Protein AF-A0A7X4YG31-F1 (afdb_monomer_lite)

Sequence (210 aa):
MTDEKKTNEATAEETQRTPTTVPNRVADDQRETVRRVLKALFNENDGGQNVKALRDALFIKSTGQAKVEANAILASLNAVDGTPTDARFNDKQRAGLKALLSELKYAPISPIGPYAQPDFRNRISQDALHFWRELLSKEPGEVEDFHLRISDYAADPGNPTRLQRVLETMRAYAPEGTWGQRHANALAAVNTRSSEFRGLAWYHFVSDIW

Foldseek 3Di:
DDDDDDDDDPDPPPPPPDPPDDPCPVVVVLLVLLLQLLLLCLPCVVVNVLLLQLQVLCPPPDNVRSVVSNQQSSQCSSDDVSHRHGSPDDPLLSVLSNCCQAPPLNQLLRQFHHPPDPVRHGPGDNLSSQLSSQLSVDDLVVLQVLLVLLQVCLVPVPDPVSQVVNQVVSCVRRVPDPDDSSNSSSVNCLSPPRPSSCSHSSNVSNVVVD

Radius of gyration: 23.99 Å; chains: 1; bounding box: 41×108×45 Å

Organism: NCBI:txid83462

Secondary structure (DSSP, 8-state):
----------------------SHHHHHHHHHHHHHHHHHHT-GGGTTHHHHHHHHHHT-SSHHHHHHHHHHHHHHHT-BTTB-------HHHHHHHHHHTT-GGGGGG-SB--TT-GGGTT-B-HHHHHHHHHHTTS-HHHHHHHHHHHHHHHH-TT-HHHHHHHHHHHHHH-TTS---HHHHHHHHHHHHH-TTGGGSHHHHHHHTT-

pLDDT: mean 81.67, std 19.38, range [28.22, 97.81]

Structure (mmCIF, N/CA/C/O backbone):
data_AF-A0A7X4YG31-F1
#
_entry.id   AF-A0A7X4YG31-F1
#
loop_
_atom_site.group_PDB
_atom_site.id
_atom_site.type_symbol
_atom_site.label_atom_id
_atom_site.label_alt_id
_atom_site.label_comp_id
_atom_site.label_asym_id
_atom_site.label_entity_id
_atom_site.label_seq_id
_atom_site.pdbx_PDB_ins_code
_atom_site.Cartn_x
_atom_site.Cartn_y
_atom_site.Cartn_z
_atom_site.occupancy
_atom_site.B_iso_or_equiv
_atom_site.auth_seq_id
_atom_site.auth_comp_id
_atom_site.auth_asym_id
_atom_site.auth_atom_id
_atom_site.pdbx_PDB_model_num
ATOM 1 N N . MET A 1 1 ? 16.564 -90.183 -3.446 1.00 38.69 1 MET A N 1
ATOM 2 C CA . MET A 1 1 ? 17.880 -89.712 -3.920 1.00 38.69 1 MET A CA 1
ATOM 3 C C . MET A 1 1 ? 17.618 -88.608 -4.926 1.00 38.69 1 MET A C 1
ATOM 5 O O . MET A 1 1 ? 16.732 -88.818 -5.747 1.00 38.69 1 MET A O 1
ATOM 9 N N . THR A 1 2 ? 18.358 -87.498 -4.784 1.00 37.84 2 THR A N 1
ATOM 10 C CA . THR A 1 2 ? 18.468 -86.298 -5.651 1.00 37.84 2 THR A CA 1
ATOM 11 C C . THR A 1 2 ? 17.204 -85.425 -5.759 1.00 37.84 2 THR A C 1
ATOM 13 O O . THR A 1 2 ? 16.158 -85.917 -6.165 1.00 37.84 2 THR A O 1
ATOM 16 N N . ASP A 1 3 ? 17.185 -84.224 -5.154 1.00 33.19 3 ASP A N 1
ATOM 17 C CA . ASP A 1 3 ? 17.732 -82.932 -5.668 1.00 33.19 3 ASP A CA 1
ATOM 18 C C . ASP A 1 3 ? 16.834 -82.384 -6.802 1.00 33.19 3 ASP A C 1
ATOM 20 O O . ASP A 1 3 ? 16.402 -83.151 -7.647 1.00 33.19 3 ASP A O 1
ATOM 24 N N . GLU A 1 4 ? 16.428 -81.117 -6.933 1.00 37.78 4 GLU A N 1
ATOM 25 C CA . GLU A 1 4 ? 16.929 -79.831 -6.447 1.00 37.78 4 GLU A CA 1
ATOM 26 C C . GLU A 1 4 ? 15.865 -78.737 -6.751 1.00 37.78 4 GLU A C 1
ATOM 28 O O . GLU A 1 4 ? 15.231 -78.739 -7.802 1.00 37.78 4 GLU A O 1
ATOM 33 N N . LYS A 1 5 ? 15.693 -77.791 -5.818 1.00 39.47 5 LYS A N 1
ATOM 34 C CA . LYS A 1 5 ? 15.675 -76.319 -6.003 1.00 39.47 5 LYS A CA 1
ATOM 35 C C . LYS A 1 5 ? 15.060 -75.694 -7.281 1.00 39.47 5 LYS A C 1
ATOM 37 O O . LYS A 1 5 ? 15.634 -75.768 -8.362 1.00 39.47 5 LYS A O 1
ATOM 42 N N . LYS A 1 6 ? 14.063 -74.815 -7.078 1.00 37.69 6 LYS A N 1
ATOM 43 C CA . LYS A 1 6 ? 14.133 -73.380 -7.461 1.00 37.69 6 LYS A CA 1
ATOM 44 C C . LYS A 1 6 ? 12.958 -72.586 -6.874 1.00 37.69 6 LYS A C 1
ATOM 46 O O . LYS A 1 6 ? 11.846 -72.603 -7.388 1.00 37.69 6 LYS A O 1
ATOM 51 N N . THR A 1 7 ? 13.234 -71.883 -5.781 1.00 38.47 7 THR A N 1
ATOM 52 C CA . THR A 1 7 ? 12.391 -70.817 -5.234 1.00 38.47 7 THR A CA 1
ATOM 53 C C . THR A 1 7 ? 12.660 -69.564 -6.065 1.00 38.47 7 THR A C 1
ATOM 55 O O . THR A 1 7 ? 13.799 -69.107 -6.117 1.00 38.47 7 THR A O 1
ATOM 58 N N . ASN A 1 8 ? 11.646 -69.039 -6.754 1.00 36.50 8 ASN A N 1
ATOM 59 C CA . ASN A 1 8 ? 11.746 -67.749 -7.434 1.00 36.50 8 ASN A CA 1
ATOM 60 C C . ASN A 1 8 ? 11.673 -66.632 -6.386 1.00 36.50 8 ASN A C 1
ATOM 62 O O . ASN A 1 8 ? 10.602 -66.336 -5.859 1.00 36.50 8 ASN A O 1
ATOM 66 N N . GLU A 1 9 ? 12.819 -66.026 -6.089 1.00 35.81 9 GLU A N 1
ATOM 67 C CA . GLU A 1 9 ? 12.904 -64.711 -5.460 1.00 35.81 9 GLU A CA 1
ATOM 68 C C . GLU A 1 9 ? 12.356 -63.674 -6.448 1.00 35.81 9 GLU A C 1
ATOM 70 O O . GLU A 1 9 ? 13.008 -63.314 -7.425 1.00 35.81 9 GLU A O 1
ATOM 75 N N . ALA A 1 10 ? 11.127 -63.213 -6.216 1.00 39.72 10 ALA A N 1
ATOM 76 C CA . ALA A 1 10 ? 10.631 -61.991 -6.827 1.00 39.72 10 ALA A CA 1
ATOM 77 C C . ALA A 1 10 ? 11.285 -60.818 -6.091 1.00 39.72 10 ALA A C 1
ATOM 79 O O . ALA A 1 10 ? 10.898 -60.458 -4.979 1.00 39.72 10 ALA A O 1
ATOM 80 N N . THR A 1 11 ? 12.336 -60.283 -6.702 1.00 37.00 11 THR A N 1
ATOM 81 C CA . THR A 1 11 ? 13.033 -59.069 -6.295 1.00 37.00 11 THR A CA 1
ATOM 82 C C . THR A 1 11 ? 12.020 -57.930 -6.206 1.00 37.00 11 THR A C 1
ATOM 84 O O . THR A 1 11 ? 11.402 -57.558 -7.202 1.00 37.00 11 THR A O 1
ATOM 87 N N . ALA A 1 12 ? 11.813 -57.402 -5.001 1.00 37.12 12 ALA A N 1
ATOM 88 C CA . ALA A 1 12 ? 11.079 -56.165 -4.807 1.00 37.12 12 ALA A CA 1
ATOM 89 C C . ALA A 1 12 ? 11.888 -55.035 -5.460 1.00 37.12 12 ALA A C 1
ATOM 91 O O . ALA A 1 12 ? 12.953 -54.666 -4.968 1.00 37.12 12 ALA A O 1
ATOM 92 N N . GLU A 1 13 ? 11.402 -54.519 -6.589 1.00 35.56 13 GLU A N 1
ATOM 93 C CA . GLU A 1 13 ? 11.859 -53.248 -7.141 1.00 35.56 13 GLU A CA 1
ATOM 94 C C . GLU A 1 13 ? 11.513 -52.145 -6.140 1.00 35.56 13 GLU A C 1
ATOM 96 O O . GLU A 1 13 ? 10.401 -51.615 -6.093 1.00 35.56 13 GLU A O 1
ATOM 101 N N . GLU A 1 14 ? 12.490 -51.812 -5.303 1.00 34.25 14 GLU A N 1
ATOM 102 C CA . GLU A 1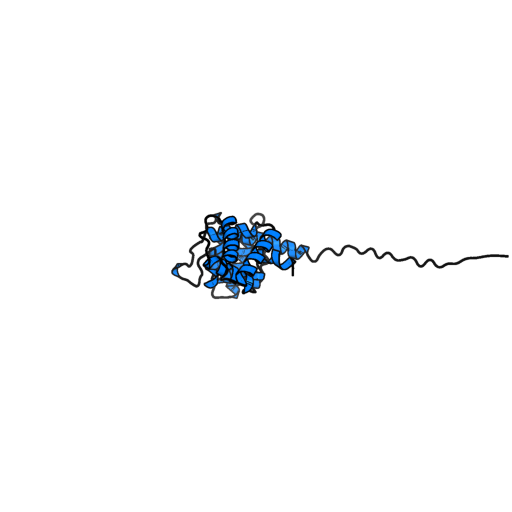 14 ? 12.516 -50.592 -4.519 1.00 34.25 14 GLU A CA 1
ATOM 103 C C . GLU A 1 14 ? 12.578 -49.423 -5.510 1.00 34.25 14 GLU A C 1
ATOM 105 O O . GLU A 1 14 ? 13.638 -48.991 -5.962 1.00 34.25 14 GLU A O 1
ATOM 110 N N . THR A 1 15 ? 11.403 -48.951 -5.927 1.00 33.28 15 THR A N 1
ATOM 111 C CA . THR A 1 15 ? 11.275 -47.736 -6.723 1.00 33.28 15 THR A CA 1
ATOM 112 C C . THR A 1 15 ? 11.735 -46.582 -5.838 1.00 33.28 15 THR A C 1
ATOM 114 O O . THR A 1 15 ? 10.957 -46.035 -5.054 1.00 33.28 15 THR A O 1
ATOM 117 N N . GLN A 1 16 ? 13.020 -46.233 -5.931 1.00 34.84 16 GLN A N 1
ATOM 118 C CA . GLN A 1 16 ? 13.553 -44.979 -5.417 1.00 34.84 16 GLN A CA 1
ATOM 119 C C . GLN A 1 16 ? 12.690 -43.849 -5.977 1.00 34.84 16 GLN A C 1
ATOM 121 O O . GLN A 1 16 ? 12.790 -43.475 -7.145 1.00 34.84 16 GLN A O 1
ATOM 126 N N . ARG A 1 17 ? 11.808 -43.309 -5.131 1.00 35.56 17 ARG A N 1
ATOM 127 C CA . ARG A 1 17 ? 11.166 -42.025 -5.380 1.00 35.56 17 ARG A CA 1
ATOM 128 C C . ARG A 1 17 ? 12.278 -40.988 -5.363 1.00 35.56 17 ARG A C 1
ATOM 130 O O . ARG A 1 17 ? 12.748 -40.589 -4.300 1.00 35.56 17 ARG A O 1
ATOM 137 N N . THR A 1 18 ? 12.714 -40.568 -6.543 1.00 34.50 18 THR A N 1
ATOM 138 C CA . THR A 1 18 ? 13.409 -39.297 -6.701 1.00 34.50 18 THR A CA 1
ATOM 139 C C . THR A 1 18 ? 12.553 -38.212 -6.039 1.00 34.50 18 THR A C 1
ATOM 141 O O . THR A 1 18 ? 11.339 -38.180 -6.260 1.00 34.50 18 THR A O 1
ATOM 144 N N . PRO A 1 19 ? 13.126 -37.337 -5.193 1.00 37.19 19 PRO A N 1
ATOM 145 C CA . PRO A 1 1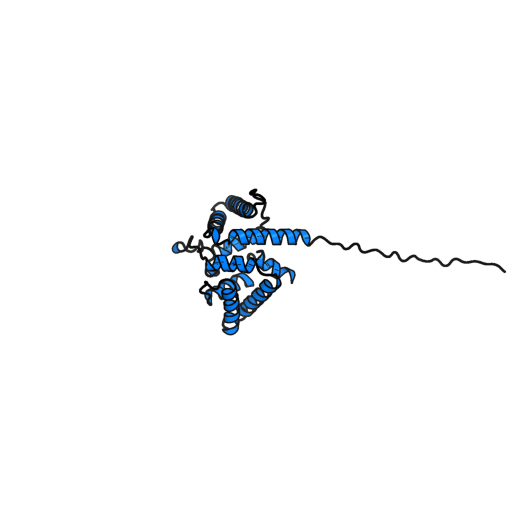9 ? 12.377 -36.209 -4.676 1.00 37.19 19 PRO A CA 1
ATOM 146 C C . PRO A 1 19 ? 12.038 -35.310 -5.863 1.00 37.19 19 PRO A C 1
ATOM 148 O O . PRO A 1 19 ? 12.919 -34.673 -6.441 1.00 37.19 19 PRO A O 1
ATOM 151 N N . THR A 1 20 ? 10.765 -35.280 -6.251 1.00 37.91 20 THR A N 1
ATOM 152 C CA . THR A 1 20 ? 10.232 -34.326 -7.224 1.00 37.91 20 THR A CA 1
ATOM 153 C C . THR A 1 20 ? 10.198 -32.944 -6.577 1.00 37.91 20 THR A C 1
ATOM 155 O O . THR A 1 20 ? 9.150 -32.427 -6.200 1.00 37.91 20 THR A O 1
ATOM 158 N N . THR A 1 21 ? 11.364 -32.339 -6.388 1.00 51.84 21 THR A N 1
ATOM 159 C CA . THR A 1 21 ? 11.458 -30.906 -6.136 1.00 51.84 21 THR A CA 1
ATOM 160 C C . THR A 1 21 ? 11.239 -30.196 -7.471 1.00 51.84 21 THR A C 1
ATOM 162 O O . THR A 1 21 ? 11.712 -30.670 -8.500 1.00 51.84 21 THR A O 1
ATOM 165 N N . VAL A 1 22 ? 10.606 -29.021 -7.426 1.00 47.94 22 VAL A N 1
ATOM 166 C CA . VAL A 1 22 ? 10.400 -28.046 -8.520 1.00 47.94 22 VAL A CA 1
ATOM 167 C C . VAL A 1 22 ? 9.012 -28.120 -9.178 1.00 47.94 22 VAL A C 1
ATOM 169 O O . VAL A 1 22 ? 8.840 -28.613 -10.290 1.00 47.94 22 VAL A O 1
ATOM 172 N N . PRO A 1 23 ? 8.003 -27.598 -8.454 1.00 43.78 23 PRO A N 1
ATOM 173 C CA . PRO A 1 23 ? 7.233 -26.452 -8.977 1.00 43.78 23 PRO A CA 1
ATOM 174 C C . PRO A 1 23 ? 7.381 -25.157 -8.151 1.00 43.78 23 PRO A C 1
ATOM 176 O O . PRO A 1 23 ? 7.135 -24.075 -8.676 1.00 43.78 23 PRO A O 1
ATOM 179 N N . ASN A 1 24 ? 7.824 -25.240 -6.887 1.00 47.94 24 ASN A N 1
ATOM 180 C CA . ASN A 1 24 ? 7.828 -24.084 -5.970 1.00 47.94 24 ASN A CA 1
ATOM 181 C C . ASN A 1 24 ? 8.901 -23.020 -6.257 1.00 47.94 24 ASN A C 1
ATOM 183 O O . ASN A 1 24 ? 8.625 -21.839 -6.088 1.00 47.94 24 ASN A O 1
ATOM 187 N N . ARG A 1 25 ? 10.087 -23.392 -6.766 1.00 40.03 25 ARG A N 1
ATOM 188 C CA . ARG A 1 25 ? 11.197 -22.433 -6.964 1.00 40.03 25 ARG A CA 1
ATOM 189 C C . ARG A 1 25 ? 10.849 -21.256 -7.881 1.00 40.03 25 ARG A C 1
ATOM 191 O O . ARG A 1 25 ? 11.241 -20.134 -7.606 1.00 40.03 25 ARG A O 1
ATOM 198 N N . VAL A 1 26 ? 10.081 -21.490 -8.949 1.00 48.00 26 VAL A N 1
ATOM 199 C CA . VAL A 1 26 ? 9.694 -20.419 -9.889 1.00 48.00 26 VAL A CA 1
ATOM 200 C C . VAL A 1 26 ? 8.714 -19.432 -9.236 1.00 48.00 26 VAL A C 1
ATOM 202 O O . VAL A 1 26 ? 8.751 -18.240 -9.541 1.00 48.00 26 VAL A O 1
ATOM 205 N N . ALA A 1 27 ? 7.861 -19.915 -8.325 1.00 63.47 27 ALA A N 1
ATOM 206 C CA . ALA A 1 27 ? 6.958 -19.075 -7.543 1.00 63.47 27 ALA A CA 1
ATOM 207 C C . ALA A 1 27 ? 7.717 -18.293 -6.457 1.00 63.47 27 ALA A C 1
ATOM 209 O O . ALA A 1 27 ? 7.457 -17.103 -6.285 1.00 63.47 27 ALA A O 1
ATOM 210 N N . ASP A 1 28 ? 8.692 -18.922 -5.793 1.00 67.06 28 ASP A N 1
ATOM 211 C CA . ASP A 1 28 ? 9.576 -18.283 -4.809 1.00 67.06 28 ASP A CA 1
ATOM 212 C C . ASP A 1 28 ? 10.378 -17.130 -5.427 1.00 67.06 28 ASP A C 1
ATOM 214 O O . ASP A 1 28 ? 10.299 -15.995 -4.950 1.00 67.06 28 ASP A O 1
ATOM 218 N N . ASP A 1 29 ? 11.032 -17.369 -6.566 1.00 75.44 29 ASP A N 1
ATOM 219 C CA . ASP A 1 29 ? 11.814 -16.350 -7.278 1.00 75.44 29 ASP A CA 1
ATOM 220 C C . ASP A 1 29 ? 10.941 -15.156 -7.712 1.00 75.44 29 ASP A C 1
ATOM 222 O O . ASP A 1 29 ? 11.363 -13.991 -7.685 1.00 75.44 29 ASP A O 1
ATOM 226 N N . GLN A 1 30 ? 9.689 -15.422 -8.107 1.00 79.38 30 GLN A N 1
ATOM 227 C CA . GLN A 1 30 ? 8.733 -14.370 -8.445 1.00 79.38 30 GLN A CA 1
ATOM 228 C C . GLN A 1 30 ? 8.294 -13.590 -7.201 1.00 79.38 30 GLN A C 1
ATOM 230 O O . GLN A 1 30 ? 8.251 -12.359 -7.251 1.00 79.38 30 GLN A O 1
ATOM 235 N N . ARG A 1 31 ? 7.990 -14.267 -6.086 1.00 78.69 31 ARG A N 1
ATOM 236 C CA . ARG A 1 31 ? 7.622 -13.623 -4.814 1.00 78.69 31 ARG A CA 1
ATOM 237 C C . ARG A 1 31 ? 8.717 -12.684 -4.330 1.00 78.69 31 ARG A C 1
ATOM 239 O O . ARG A 1 31 ? 8.429 -11.531 -4.004 1.00 78.69 31 ARG A O 1
ATOM 246 N N . GLU A 1 32 ? 9.964 -13.142 -4.338 1.00 82.50 32 GLU A N 1
ATOM 247 C CA . GLU A 1 32 ? 11.121 -12.337 -3.946 1.00 82.50 32 GLU A CA 1
ATOM 248 C C . GLU A 1 32 ? 11.317 -11.130 -4.865 1.00 82.50 32 GLU A C 1
ATOM 250 O O . GLU A 1 32 ? 11.556 -10.016 -4.393 1.00 82.50 32 GLU A O 1
ATOM 255 N N . THR A 1 33 ? 11.149 -11.321 -6.175 1.00 86.88 33 THR A N 1
ATOM 256 C CA . THR A 1 33 ? 11.217 -10.235 -7.161 1.00 86.88 33 THR A CA 1
ATOM 257 C C . THR A 1 33 ? 10.137 -9.183 -6.906 1.00 86.88 33 THR A C 1
ATOM 259 O O . THR A 1 33 ? 10.445 -7.998 -6.780 1.00 86.88 33 THR A O 1
ATOM 262 N N . VAL A 1 34 ? 8.874 -9.592 -6.752 1.00 87.31 34 VAL A N 1
ATOM 263 C CA . VAL A 1 34 ? 7.761 -8.668 -6.473 1.00 87.31 34 VAL A CA 1
ATOM 264 C C . VAL A 1 34 ? 7.985 -7.955 -5.137 1.00 87.31 34 VAL A C 1
ATOM 266 O O . VAL A 1 34 ? 7.796 -6.742 -5.062 1.00 87.31 34 VAL A O 1
ATOM 269 N N . ARG A 1 35 ? 8.445 -8.658 -4.093 1.00 87.25 35 ARG A N 1
ATOM 270 C CA . ARG A 1 35 ? 8.777 -8.067 -2.784 1.00 87.25 35 ARG A CA 1
ATOM 271 C C . ARG A 1 35 ? 9.847 -6.986 -2.919 1.00 87.25 35 ARG A C 1
ATOM 273 O O . ARG A 1 35 ? 9.662 -5.883 -2.408 1.00 87.25 35 ARG A O 1
ATOM 280 N N . ARG A 1 36 ? 10.937 -7.278 -3.631 1.00 88.25 36 ARG A N 1
ATOM 281 C CA . ARG A 1 36 ? 12.036 -6.336 -3.886 1.00 88.25 36 ARG A CA 1
ATOM 282 C C . ARG A 1 36 ? 11.543 -5.082 -4.607 1.00 88.25 36 ARG A C 1
ATOM 284 O O . ARG A 1 36 ? 11.813 -3.973 -4.154 1.00 88.25 36 ARG A O 1
ATOM 291 N N . VAL A 1 37 ? 10.759 -5.262 -5.669 1.00 93.12 37 VAL A N 1
ATOM 292 C CA . VAL A 1 37 ? 10.185 -4.158 -6.452 1.00 93.12 37 VAL A CA 1
ATOM 293 C C . VAL A 1 37 ? 9.228 -3.317 -5.616 1.00 93.12 37 VAL A C 1
ATOM 295 O O . VAL A 1 37 ? 9.290 -2.094 -5.678 1.00 93.12 37 VAL A O 1
ATOM 298 N N . LEU A 1 38 ? 8.371 -3.934 -4.798 1.00 93.12 38 LEU A N 1
ATOM 299 C CA . LEU A 1 38 ? 7.461 -3.194 -3.922 1.00 93.12 38 LEU A CA 1
ATOM 300 C C . LEU A 1 38 ? 8.208 -2.438 -2.813 1.00 93.12 38 LEU A C 1
ATOM 302 O O . LEU A 1 38 ? 7.830 -1.313 -2.498 1.00 93.12 38 LEU A O 1
ATOM 306 N N . LYS A 1 39 ? 9.294 -2.993 -2.259 1.00 91.88 39 LYS A N 1
ATOM 307 C CA . LYS A 1 39 ? 10.157 -2.253 -1.322 1.00 91.88 39 LYS A CA 1
ATOM 308 C C . LYS A 1 39 ? 10.797 -1.033 -1.980 1.00 91.88 39 LYS A C 1
ATOM 310 O O . LYS A 1 39 ? 10.831 0.029 -1.368 1.00 91.88 39 LYS A O 1
ATOM 315 N N . ALA A 1 40 ? 11.280 -1.174 -3.216 1.00 93.75 40 ALA A N 1
ATOM 316 C CA . ALA A 1 40 ? 11.829 -0.059 -3.986 1.00 93.75 40 ALA A CA 1
ATOM 317 C C . ALA A 1 40 ? 10.749 0.980 -4.340 1.00 93.75 40 ALA A C 1
ATOM 319 O O . ALA A 1 40 ? 10.996 2.183 -4.271 1.00 93.75 40 ALA A O 1
ATOM 320 N N . LEU A 1 41 ? 9.536 0.521 -4.664 1.00 95.75 41 LEU A N 1
ATOM 321 C CA . LEU A 1 41 ? 8.381 1.372 -4.936 1.00 95.75 41 LEU A CA 1
ATOM 322 C C . LEU A 1 41 ? 7.999 2.221 -3.718 1.00 95.75 41 LEU A C 1
ATOM 324 O O . LEU A 1 41 ? 7.741 3.407 -3.881 1.00 95.75 41 LEU A O 1
ATOM 328 N N . PHE A 1 42 ? 7.967 1.630 -2.520 1.00 94.81 42 PHE A N 1
ATOM 329 C CA . PHE A 1 42 ? 7.601 2.311 -1.270 1.00 94.81 42 PHE A CA 1
ATOM 330 C C . PHE A 1 42 ? 8.805 2.864 -0.494 1.00 94.81 42 PHE A C 1
ATOM 332 O O . PHE A 1 42 ? 8.719 3.106 0.708 1.00 94.81 42 PHE A O 1
ATOM 339 N N . ASN A 1 43 ? 9.943 3.049 -1.159 1.00 91.12 43 ASN A N 1
ATOM 340 C CA . ASN A 1 43 ? 11.132 3.600 -0.529 1.00 91.12 43 ASN A CA 1
ATOM 341 C C . ASN A 1 43 ? 10.913 5.075 -0.164 1.00 91.12 43 ASN A C 1
ATOM 343 O O . ASN A 1 43 ? 10.818 5.916 -1.043 1.00 91.12 43 ASN A O 1
ATOM 347 N N . GLU A 1 44 ? 10.900 5.416 1.120 1.00 88.69 44 GLU A N 1
ATOM 348 C CA . GLU A 1 44 ? 10.726 6.806 1.573 1.00 88.69 44 GLU A CA 1
ATOM 349 C C . GLU A 1 44 ? 11.876 7.748 1.170 1.00 88.69 44 GLU A C 1
ATOM 351 O O . GLU A 1 44 ? 11.670 8.953 1.029 1.00 88.69 44 GLU A O 1
ATOM 356 N N . ASN A 1 45 ? 13.075 7.206 0.913 1.00 90.50 45 ASN A N 1
ATOM 357 C CA . ASN A 1 45 ? 14.267 8.002 0.600 1.00 90.50 45 ASN A CA 1
ATOM 358 C C . ASN A 1 45 ? 14.185 8.732 -0.750 1.00 90.50 45 ASN A C 1
ATOM 360 O O . ASN A 1 45 ? 14.926 9.688 -0.966 1.00 90.50 45 ASN A O 1
ATOM 364 N N . ASP A 1 46 ? 13.311 8.296 -1.663 1.00 91.19 46 ASP A N 1
ATOM 365 C CA . ASP A 1 46 ? 13.082 8.993 -2.932 1.00 91.19 46 ASP A CA 1
ATOM 366 C C . ASP A 1 46 ? 12.007 10.091 -2.818 1.00 91.19 46 ASP A C 1
ATOM 368 O O . ASP A 1 46 ? 11.692 10.749 -3.806 1.00 91.19 46 ASP A O 1
ATOM 372 N N . GLY A 1 47 ? 11.418 10.291 -1.633 1.00 89.19 47 GLY A N 1
ATOM 373 C CA . GLY A 1 47 ? 10.337 11.250 -1.409 1.00 89.19 47 GLY A CA 1
ATOM 374 C C . GLY A 1 47 ? 8.996 10.857 -2.043 1.00 89.19 47 GLY A C 1
ATOM 375 O O . GLY A 1 47 ? 8.149 11.728 -2.244 1.00 89.19 47 GLY A O 1
ATOM 376 N N . GLY A 1 48 ? 8.787 9.582 -2.375 1.00 92.81 48 GLY A N 1
ATOM 377 C CA . GLY A 1 48 ? 7.583 9.042 -3.010 1.00 92.81 48 GLY A CA 1
ATOM 378 C C . GLY A 1 48 ? 7.531 9.205 -4.534 1.00 92.81 48 GLY A C 1
ATOM 379 O O . GLY A 1 48 ? 6.449 9.088 -5.124 1.00 92.81 48 GLY A O 1
ATOM 380 N N . GLN A 1 49 ? 8.660 9.491 -5.193 1.00 94.62 49 GLN A N 1
ATOM 381 C CA . GLN A 1 49 ? 8.697 9.707 -6.647 1.00 94.62 49 GLN A CA 1
ATOM 382 C C . GLN A 1 49 ? 8.344 8.439 -7.429 1.00 94.62 49 GLN A C 1
ATOM 384 O O . GLN A 1 49 ? 7.575 8.520 -8.388 1.00 94.62 49 GLN A O 1
ATOM 389 N N . ASN A 1 50 ? 8.807 7.268 -6.990 1.00 95.44 50 ASN A N 1
ATOM 390 C CA . ASN A 1 50 ? 8.480 5.984 -7.608 1.00 95.44 50 ASN A CA 1
ATOM 391 C C . ASN A 1 50 ? 6.973 5.709 -7.575 1.00 95.44 50 ASN A C 1
ATOM 393 O O . ASN A 1 50 ? 6.378 5.331 -8.587 1.00 95.44 50 ASN A O 1
ATOM 397 N N . VAL A 1 51 ? 6.327 5.959 -6.430 1.00 96.00 51 VAL A N 1
ATOM 398 C CA . VAL A 1 51 ? 4.871 5.816 -6.282 1.00 96.00 51 VAL A CA 1
ATOM 399 C C . VAL A 1 51 ? 4.129 6.771 -7.210 1.00 96.00 51 VAL A C 1
ATOM 401 O O . VAL A 1 51 ? 3.167 6.370 -7.870 1.00 96.00 51 VAL A O 1
ATOM 404 N N . LYS A 1 52 ? 4.571 8.029 -7.283 1.00 95.06 52 LYS A N 1
ATOM 405 C CA . LYS A 1 52 ? 3.973 9.033 -8.164 1.00 95.06 52 LYS A CA 1
ATOM 406 C C . LYS A 1 52 ? 4.095 8.635 -9.632 1.00 95.06 52 LYS A C 1
ATOM 408 O O . LYS A 1 52 ? 3.081 8.625 -10.328 1.00 95.06 52 LYS A O 1
ATOM 413 N N . ALA A 1 53 ? 5.296 8.263 -10.073 1.00 94.88 53 ALA A N 1
ATOM 414 C CA . ALA A 1 53 ? 5.561 7.832 -11.440 1.00 94.88 53 ALA A CA 1
ATOM 415 C C . ALA A 1 53 ? 4.686 6.629 -11.815 1.00 94.88 53 ALA A C 1
ATOM 417 O O . ALA A 1 53 ? 3.995 6.657 -12.835 1.00 94.88 53 ALA A O 1
ATOM 418 N N . LEU A 1 54 ? 4.648 5.599 -10.960 1.00 95.81 54 LEU A N 1
ATOM 419 C CA . LEU A 1 54 ? 3.831 4.415 -11.212 1.00 95.81 54 LEU A CA 1
ATOM 420 C C . LEU A 1 54 ? 2.340 4.753 -11.263 1.00 95.81 54 LEU A C 1
ATOM 422 O O . LEU A 1 54 ? 1.633 4.282 -12.156 1.00 95.81 54 LEU A O 1
ATOM 426 N N . ARG A 1 55 ? 1.847 5.570 -10.324 1.00 94.81 55 ARG A N 1
ATOM 427 C CA . ARG A 1 55 ? 0.451 6.010 -10.339 1.00 94.81 55 ARG A CA 1
ATOM 428 C C . ARG A 1 55 ? 0.154 6.725 -11.654 1.00 94.81 55 ARG A C 1
ATOM 430 O O . ARG A 1 55 ? -0.799 6.358 -12.323 1.00 94.81 55 ARG A O 1
ATOM 437 N N . ASP A 1 56 ? 0.955 7.701 -12.059 1.00 93.00 56 ASP A N 1
ATOM 438 C CA . ASP A 1 56 ? 0.682 8.468 -13.277 1.00 93.00 56 ASP A CA 1
ATOM 439 C C . ASP A 1 56 ? 0.648 7.572 -14.528 1.00 93.00 56 ASP A C 1
ATOM 441 O O . ASP A 1 56 ? -0.295 7.682 -15.316 1.00 93.00 56 ASP A O 1
ATOM 445 N N . ALA A 1 57 ? 1.554 6.593 -14.634 1.00 94.25 57 ALA A N 1
ATOM 446 C CA . ALA A 1 57 ? 1.540 5.593 -15.705 1.00 94.25 57 ALA A CA 1
ATOM 447 C C . ALA A 1 57 ? 0.261 4.729 -15.718 1.00 94.25 57 ALA A C 1
ATOM 449 O O . ALA A 1 57 ? -0.343 4.510 -16.770 1.00 94.25 57 ALA A O 1
ATOM 450 N N . LEU A 1 58 ? -0.222 4.280 -14.552 1.00 91.44 58 LEU A N 1
ATOM 451 C CA . LEU A 1 58 ? -1.440 3.457 -14.424 1.00 91.44 58 LEU A CA 1
ATOM 452 C C . LEU A 1 58 ? -2.744 4.196 -14.802 1.00 91.44 58 LEU A C 1
ATOM 454 O O . LEU A 1 58 ? -3.793 3.552 -14.978 1.00 91.44 58 LEU A O 1
ATOM 458 N N . PHE A 1 59 ? -2.696 5.528 -14.915 1.00 87.62 59 PHE A N 1
ATOM 459 C CA . PHE A 1 59 ? -3.833 6.405 -15.222 1.00 87.62 59 PHE A CA 1
ATOM 460 C C . PHE A 1 59 ? -3.745 7.096 -16.590 1.00 87.62 59 PHE A C 1
ATOM 462 O O . PHE A 1 59 ? -4.526 8.007 -16.877 1.00 87.62 59 PHE A O 1
ATOM 469 N N . ILE A 1 60 ? -2.853 6.637 -17.467 1.00 86.19 60 ILE A N 1
ATOM 470 C CA . ILE A 1 60 ? -2.842 7.051 -18.872 1.00 86.19 60 ILE A CA 1
ATOM 471 C C . ILE A 1 60 ? -4.124 6.573 -19.561 1.00 86.19 60 ILE A C 1
ATOM 473 O O . ILE A 1 60 ? -4.589 5.453 -19.346 1.00 86.19 60 ILE A O 1
ATOM 477 N N . LYS A 1 61 ? -4.712 7.439 -20.399 1.00 78.44 61 LYS A N 1
ATOM 478 C CA . LYS A 1 61 ? -6.011 7.188 -21.053 1.00 78.44 61 LYS A CA 1
ATOM 479 C C . LYS A 1 61 ? -6.008 5.929 -21.925 1.00 78.44 61 LYS A C 1
ATOM 481 O O . LYS A 1 61 ? -7.009 5.224 -21.979 1.00 78.44 61 LYS A O 1
ATOM 486 N N . SER A 1 62 ? -4.900 5.655 -22.609 1.00 87.50 62 SER A N 1
ATOM 487 C CA . SER A 1 62 ? -4.738 4.449 -23.421 1.00 87.50 62 SER A CA 1
ATOM 488 C C . SER A 1 62 ? -4.334 3.271 -22.536 1.00 87.50 62 SER A C 1
ATOM 490 O O . SER A 1 62 ? -3.231 3.249 -21.998 1.00 87.50 62 SER A O 1
ATOM 492 N N . THR A 1 63 ? -5.206 2.267 -22.402 1.00 80.31 63 THR A N 1
ATOM 493 C CA . THR A 1 63 ? -4.960 1.085 -21.553 1.00 80.31 63 THR A CA 1
ATOM 494 C C . THR A 1 63 ? -3.706 0.309 -21.966 1.00 80.31 63 THR A C 1
ATOM 496 O O . THR A 1 63 ? -2.960 -0.152 -21.103 1.00 80.31 63 THR A O 1
ATOM 499 N N . GLY A 1 64 ? -3.446 0.190 -23.274 1.00 85.06 64 GLY A N 1
ATOM 500 C CA . GLY A 1 64 ? -2.237 -0.463 -23.783 1.00 85.06 64 GLY A CA 1
ATOM 501 C C . GLY A 1 64 ? -0.972 0.299 -23.389 1.00 85.06 64 GLY A C 1
ATOM 502 O O . GLY A 1 64 ? -0.024 -0.297 -22.884 1.00 85.06 64 GLY A O 1
ATOM 503 N N . GLN A 1 65 ? -0.998 1.626 -23.528 1.00 88.94 65 GLN A N 1
ATOM 504 C CA . GLN A 1 65 ? 0.116 2.489 -23.140 1.00 88.94 65 GLN A CA 1
ATOM 505 C C . GLN A 1 65 ? 0.336 2.490 -21.622 1.00 88.94 65 GLN A C 1
ATOM 507 O O . GLN A 1 65 ? 1.468 2.342 -21.175 1.00 88.94 65 GLN A O 1
ATOM 512 N N . ALA A 1 66 ? -0.737 2.550 -20.827 1.00 88.50 66 ALA A N 1
ATOM 513 C CA . ALA A 1 66 ? -0.665 2.485 -19.369 1.00 88.50 66 ALA A CA 1
ATOM 514 C C . ALA A 1 66 ? 0.039 1.209 -18.882 1.00 88.50 66 ALA A C 1
ATOM 516 O O . ALA A 1 66 ? 0.863 1.256 -17.971 1.00 88.50 66 ALA A O 1
ATOM 517 N N . LYS A 1 67 ? -0.250 0.059 -19.511 1.00 90.06 67 LYS A N 1
ATOM 518 C CA . LYS A 1 67 ? 0.416 -1.212 -19.190 1.00 90.06 67 LYS A CA 1
ATOM 519 C C . LYS A 1 67 ? 1.903 -1.182 -19.542 1.00 90.06 67 LYS A C 1
ATOM 521 O O . LYS A 1 67 ? 2.712 -1.633 -18.736 1.00 90.06 67 LYS A O 1
ATOM 526 N N . VAL A 1 68 ? 2.256 -0.666 -20.719 1.00 92.19 68 VAL A N 1
ATOM 527 C CA . VAL A 1 68 ? 3.654 -0.562 -21.170 1.00 92.19 68 VAL A CA 1
ATOM 528 C C . VAL A 1 68 ? 4.462 0.341 -20.239 1.00 92.19 68 VAL A C 1
ATOM 530 O O . VAL A 1 68 ? 5.510 -0.075 -19.751 1.00 92.19 68 VAL A O 1
ATOM 533 N N . GLU A 1 69 ? 3.954 1.533 -19.927 1.00 93.88 69 GLU A N 1
ATOM 534 C CA . GLU A 1 69 ? 4.657 2.491 -19.070 1.00 93.88 69 GLU A CA 1
ATOM 535 C C . GLU A 1 69 ? 4.758 2.008 -17.620 1.00 93.88 69 GLU A C 1
ATOM 537 O O . GLU A 1 69 ? 5.832 2.071 -17.022 1.00 93.88 69 GLU A O 1
ATOM 542 N N . ALA A 1 70 ? 3.686 1.431 -17.065 1.00 94.25 70 ALA A N 1
ATOM 543 C CA . ALA A 1 70 ? 3.739 0.850 -15.726 1.00 94.25 70 ALA A CA 1
ATOM 544 C C . ALA A 1 70 ? 4.771 -0.287 -15.645 1.00 94.25 70 ALA A C 1
ATOM 546 O O . ALA A 1 70 ? 5.527 -0.364 -14.680 1.00 94.25 70 ALA A O 1
ATOM 547 N N . ASN A 1 71 ? 4.848 -1.147 -16.667 1.00 93.81 71 ASN A N 1
ATOM 548 C CA . ASN A 1 71 ? 5.846 -2.215 -16.717 1.00 93.81 71 ASN A CA 1
ATOM 549 C C . ASN A 1 71 ? 7.276 -1.672 -16.835 1.00 93.81 71 ASN A C 1
ATOM 551 O O . ASN A 1 71 ? 8.169 -2.217 -16.196 1.00 93.81 71 ASN A O 1
ATOM 555 N N . ALA A 1 72 ? 7.499 -0.599 -17.598 1.00 94.12 72 ALA A N 1
ATOM 556 C CA . ALA A 1 72 ? 8.813 0.035 -17.708 1.00 94.12 72 ALA A CA 1
ATOM 557 C C . ALA A 1 72 ? 9.294 0.617 -16.365 1.00 94.12 72 ALA A C 1
ATOM 559 O O . ALA A 1 72 ? 10.462 0.461 -15.999 1.00 94.12 72 ALA A O 1
ATOM 560 N N . ILE A 1 73 ? 8.384 1.223 -15.594 1.00 95.56 73 ILE A N 1
ATOM 561 C CA . ILE A 1 73 ? 8.681 1.716 -14.243 1.00 95.56 73 ILE A CA 1
ATOM 562 C C . ILE A 1 73 ? 9.001 0.546 -13.313 1.00 95.56 73 ILE A C 1
ATOM 564 O O . ILE A 1 73 ? 10.052 0.537 -12.678 1.00 95.56 73 ILE A O 1
ATOM 568 N N . LEU A 1 74 ? 8.143 -0.478 -13.269 1.00 95.19 74 LEU A N 1
ATOM 569 C CA . LEU A 1 74 ? 8.364 -1.655 -12.422 1.00 95.19 74 LEU A CA 1
ATOM 570 C C . LEU A 1 74 ? 9.668 -2.386 -12.780 1.00 95.19 74 LEU A C 1
ATOM 572 O O . LEU A 1 74 ? 10.367 -2.847 -11.882 1.00 95.19 74 LEU A O 1
ATOM 576 N N . ALA A 1 75 ? 10.029 -2.452 -14.064 1.00 94.12 75 ALA A N 1
ATOM 577 C CA . ALA A 1 75 ? 11.287 -3.043 -14.509 1.00 94.12 75 ALA A CA 1
ATOM 578 C C . ALA A 1 75 ? 12.510 -2.226 -14.072 1.00 94.12 75 ALA A C 1
ATOM 580 O O . ALA A 1 75 ? 13.521 -2.793 -13.660 1.00 94.12 75 ALA A O 1
ATOM 581 N N . SER A 1 76 ? 12.404 -0.894 -14.105 1.00 94.94 76 SER A N 1
ATOM 582 C CA . SER A 1 76 ? 13.442 0.007 -13.584 1.00 94.94 76 SER A CA 1
ATOM 583 C C . SER A 1 76 ? 13.650 -0.176 -12.078 1.00 94.94 76 SER A C 1
ATOM 585 O O . SER A 1 76 ? 14.782 -0.173 -11.604 1.00 94.94 76 SER A O 1
ATOM 587 N N . LEU A 1 77 ? 12.574 -0.418 -11.324 1.00 94.38 77 LEU A N 1
ATOM 588 C CA . LEU A 1 77 ? 12.640 -0.731 -9.889 1.00 94.38 77 LEU A CA 1
ATOM 589 C C . LEU A 1 77 ? 13.213 -2.124 -9.592 1.00 94.38 77 LEU A C 1
ATOM 591 O O . LEU A 1 77 ? 13.600 -2.403 -8.459 1.00 94.38 77 LEU A O 1
ATOM 595 N N . ASN A 1 78 ? 13.271 -2.997 -10.598 1.00 93.62 78 ASN A N 1
ATOM 596 C CA . ASN A 1 78 ? 13.872 -4.324 -10.522 1.00 93.62 78 ASN A CA 1
ATOM 597 C C . ASN A 1 78 ? 15.275 -4.373 -11.154 1.00 93.62 78 ASN A C 1
ATOM 599 O O . ASN A 1 78 ? 15.711 -5.434 -11.609 1.00 93.62 78 ASN A O 1
ATOM 603 N N . ALA A 1 79 ? 15.955 -3.232 -11.275 1.00 89.56 79 ALA A N 1
ATOM 604 C CA . ALA A 1 79 ? 17.238 -3.186 -11.955 1.00 89.56 79 ALA A CA 1
ATOM 605 C C . ALA A 1 79 ? 18.300 -4.047 -11.246 1.00 89.56 79 ALA A C 1
ATOM 607 O O . ALA A 1 79 ? 18.443 -3.993 -10.023 1.00 89.56 79 ALA A O 1
ATOM 608 N N . VAL A 1 80 ? 19.059 -4.817 -12.027 1.00 83.88 80 VAL A N 1
ATOM 609 C CA . VAL A 1 80 ? 20.249 -5.561 -11.584 1.00 83.88 80 VAL A CA 1
ATOM 610 C C . VAL A 1 80 ? 21.457 -4.890 -12.223 1.00 83.88 80 VAL A C 1
ATOM 612 O O . VAL A 1 80 ? 21.479 -4.695 -13.437 1.00 83.88 80 VAL A O 1
ATOM 615 N N . ASP A 1 81 ? 22.414 -4.448 -11.405 1.00 83.75 81 ASP A N 1
ATOM 616 C CA . ASP A 1 81 ? 23.588 -3.677 -11.848 1.00 83.75 81 ASP A CA 1
ATOM 617 C C . ASP A 1 81 ? 23.224 -2.465 -12.730 1.00 83.75 81 ASP A C 1
ATOM 619 O O . ASP A 1 81 ? 23.875 -2.155 -13.726 1.00 83.75 81 ASP A O 1
ATOM 623 N N . GLY A 1 82 ? 22.122 -1.789 -12.385 1.00 83.25 82 GLY A N 1
ATOM 624 C CA . GLY A 1 82 ? 21.609 -0.625 -13.115 1.00 83.25 82 GLY A CA 1
ATOM 625 C C . GLY A 1 82 ? 20.851 -0.948 -14.408 1.00 83.25 82 GLY A C 1
ATOM 626 O O . GLY A 1 82 ? 20.316 -0.034 -15.033 1.00 83.25 82 GLY A O 1
ATOM 627 N N . THR A 1 83 ? 20.745 -2.222 -14.796 1.00 87.50 83 THR A N 1
ATOM 628 C CA . THR A 1 83 ? 19.988 -2.653 -15.980 1.00 87.50 83 THR A CA 1
ATOM 629 C C . THR A 1 83 ? 18.556 -3.025 -15.590 1.00 87.50 83 THR A C 1
ATOM 631 O O . THR A 1 83 ? 18.391 -3.948 -14.792 1.00 87.50 83 THR A O 1
ATOM 634 N N . PRO A 1 84 ? 17.513 -2.360 -16.131 1.00 91.00 84 P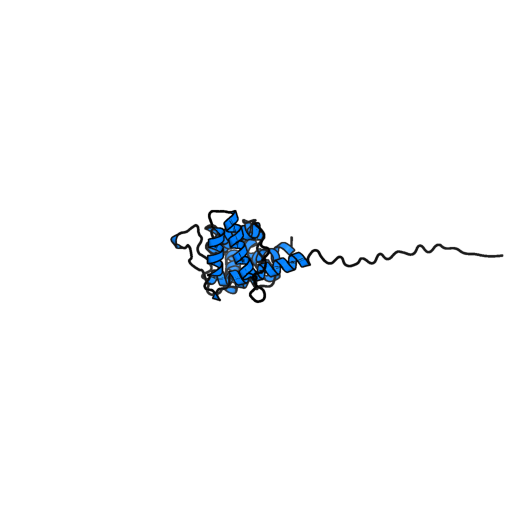RO A N 1
ATOM 635 C CA . PRO A 1 84 ? 16.120 -2.717 -15.868 1.00 91.00 84 PRO A CA 1
ATOM 636 C C . PRO A 1 84 ? 15.814 -4.166 -16.252 1.00 91.00 84 PRO A C 1
ATOM 638 O O . PRO A 1 84 ? 16.133 -4.609 -17.356 1.00 91.00 84 PRO A O 1
ATOM 641 N N . THR A 1 85 ? 15.127 -4.884 -15.367 1.00 89.94 85 THR A N 1
ATOM 642 C CA . THR A 1 85 ? 14.800 -6.306 -15.555 1.00 89.94 85 THR A CA 1
ATOM 643 C C . THR A 1 85 ? 13.305 -6.518 -15.393 1.00 89.94 85 THR A C 1
ATOM 645 O O . THR A 1 85 ? 12.684 -5.859 -14.568 1.00 89.94 85 THR A O 1
ATOM 648 N N . ASP A 1 86 ? 12.694 -7.450 -16.130 1.00 86.56 86 ASP A N 1
ATOM 649 C CA . ASP A 1 86 ? 11.250 -7.684 -16.006 1.00 86.56 86 ASP A CA 1
ATOM 650 C C . ASP A 1 86 ? 10.858 -8.035 -14.558 1.00 86.56 86 ASP A C 1
ATOM 652 O O . ASP A 1 86 ? 11.338 -9.010 -13.979 1.00 86.56 86 ASP A O 1
ATOM 656 N N . ALA A 1 87 ? 9.978 -7.221 -13.975 1.00 84.56 87 ALA A N 1
ATOM 657 C CA . ALA A 1 87 ? 9.450 -7.400 -12.628 1.00 84.56 87 ALA A CA 1
ATOM 658 C C . ALA A 1 87 ? 8.392 -8.516 -12.539 1.00 84.56 87 ALA A C 1
ATOM 660 O O . ALA A 1 87 ? 7.992 -8.892 -11.438 1.00 84.56 87 ALA A O 1
ATOM 661 N N . ARG A 1 88 ? 7.912 -9.029 -13.684 1.00 82.38 88 ARG A N 1
ATOM 662 C CA . ARG A 1 88 ? 6.938 -10.131 -13.792 1.00 82.38 88 ARG A CA 1
ATOM 663 C C . ARG A 1 88 ? 5.635 -9.887 -13.020 1.00 82.38 88 ARG A C 1
ATOM 665 O O . ARG A 1 88 ? 5.019 -10.824 -12.505 1.00 82.38 88 ARG A O 1
ATOM 672 N N . PHE A 1 89 ? 5.185 -8.631 -12.956 1.00 86.50 89 PHE A N 1
ATOM 673 C CA . PHE A 1 89 ? 3.885 -8.296 -12.375 1.00 86.50 89 PHE A CA 1
ATOM 674 C C . PHE A 1 89 ? 2.758 -8.802 -13.286 1.00 86.50 89 PHE A C 1
ATOM 676 O O . PHE A 1 89 ? 2.739 -8.534 -14.491 1.00 86.50 89 PHE A O 1
ATOM 683 N N . ASN A 1 90 ? 1.782 -9.510 -12.726 1.00 85.25 90 ASN A N 1
ATOM 684 C CA . ASN A 1 90 ? 0.581 -9.932 -13.443 1.00 85.25 90 ASN A CA 1
ATOM 685 C C . ASN A 1 90 ? -0.502 -8.829 -13.445 1.00 85.25 90 ASN A C 1
ATOM 687 O O . ASN A 1 90 ? -0.371 -7.789 -12.793 1.00 85.25 90 ASN A O 1
ATOM 691 N N . ASP A 1 91 ? -1.579 -9.025 -14.214 1.00 85.19 91 ASP A N 1
ATOM 692 C CA . ASP A 1 91 ? -2.637 -8.010 -14.344 1.00 85.19 91 ASP A CA 1
ATOM 693 C C . ASP A 1 91 ? -3.377 -7.756 -13.015 1.00 85.19 91 ASP A C 1
ATOM 695 O O . ASP A 1 91 ? -3.730 -6.611 -12.735 1.00 85.19 91 ASP A O 1
ATOM 699 N N . LYS A 1 92 ? -3.537 -8.774 -12.153 1.00 84.12 92 LYS A N 1
ATOM 700 C CA . LYS A 1 92 ? -4.161 -8.619 -10.825 1.00 84.12 92 LYS A CA 1
ATOM 701 C C . LYS A 1 92 ? -3.303 -7.766 -9.892 1.00 84.12 92 LYS A C 1
ATOM 703 O O . LYS A 1 92 ? -3.826 -6.873 -9.240 1.00 84.12 92 LYS A O 1
ATOM 708 N N . GLN A 1 93 ? -1.989 -7.980 -9.884 1.00 86.62 93 GLN A N 1
ATOM 709 C CA . GLN A 1 93 ? -1.035 -7.174 -9.118 1.00 86.62 93 GLN A CA 1
ATOM 710 C C . GLN A 1 93 ? -1.063 -5.706 -9.545 1.00 86.62 93 GLN A C 1
ATOM 712 O O . GLN A 1 93 ? -1.133 -4.813 -8.701 1.00 86.62 93 GLN A O 1
ATOM 717 N N . ARG A 1 94 ? -1.075 -5.442 -10.858 1.00 88.88 94 ARG A N 1
ATOM 718 C CA . ARG A 1 94 ? -1.234 -4.077 -11.379 1.00 88.88 94 ARG A CA 1
ATOM 719 C C . ARG A 1 94 ? -2.574 -3.464 -10.980 1.00 88.88 94 ARG A C 1
ATOM 721 O O . ARG A 1 94 ? -2.606 -2.297 -10.602 1.00 88.88 94 ARG A O 1
ATOM 728 N N . ALA A 1 95 ? -3.662 -4.230 -11.043 1.00 87.69 95 ALA A N 1
ATOM 729 C CA . ALA A 1 95 ? -4.977 -3.767 -10.613 1.00 87.69 95 ALA A CA 1
ATOM 730 C C . ALA A 1 95 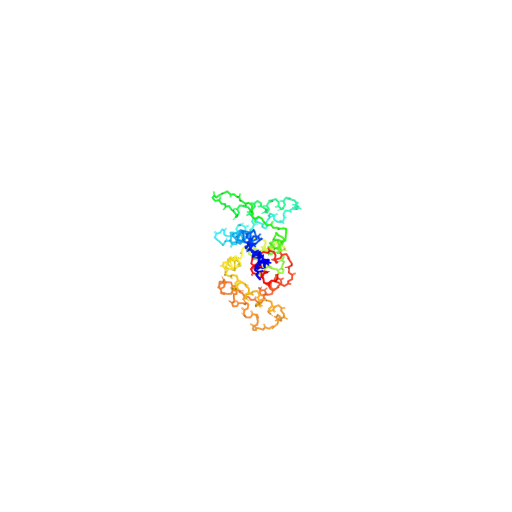? -5.009 -3.450 -9.107 1.00 87.69 95 ALA A C 1
ATOM 732 O O . ALA A 1 95 ? -5.523 -2.402 -8.730 1.00 87.69 95 ALA A O 1
ATOM 733 N N . GLY A 1 96 ? -4.386 -4.283 -8.267 1.00 88.50 96 GLY A N 1
ATOM 734 C CA . GLY A 1 96 ? -4.254 -4.049 -6.826 1.00 88.50 96 GLY A CA 1
ATOM 735 C C . GLY A 1 96 ? -3.464 -2.777 -6.510 1.00 88.50 96 GLY A C 1
ATOM 736 O O . GLY A 1 96 ? -3.927 -1.940 -5.740 1.00 88.50 96 GLY A O 1
ATOM 737 N N . LEU A 1 97 ? -2.320 -2.561 -7.172 1.00 91.75 97 LEU A N 1
ATOM 738 C CA . LEU A 1 97 ? -1.560 -1.309 -7.044 1.00 91.75 97 LEU A CA 1
ATOM 739 C C . LEU A 1 97 ? -2.364 -0.104 -7.530 1.00 91.75 97 LEU A C 1
ATOM 741 O O . LEU A 1 97 ? -2.429 0.915 -6.850 1.00 91.75 97 LEU A O 1
ATOM 745 N N . LYS A 1 98 ? -3.033 -0.218 -8.679 1.00 91.81 98 LYS A N 1
ATOM 746 C CA . LYS A 1 98 ? -3.898 0.849 -9.186 1.00 91.81 98 LYS A CA 1
ATOM 747 C C . LYS A 1 98 ? -4.988 1.202 -8.177 1.00 91.81 98 LYS A C 1
ATOM 749 O O . LYS A 1 98 ? -5.206 2.385 -7.924 1.00 91.81 98 LYS A O 1
ATOM 754 N N . ALA A 1 99 ? -5.631 0.202 -7.583 1.00 89.94 99 ALA A N 1
ATOM 755 C CA . ALA A 1 99 ? -6.656 0.386 -6.569 1.00 89.94 99 ALA A CA 1
ATOM 756 C C . ALA A 1 99 ? -6.091 1.078 -5.316 1.00 89.94 99 ALA A C 1
ATOM 758 O O . ALA A 1 99 ? -6.624 2.113 -4.910 1.00 89.94 99 ALA A O 1
ATOM 759 N N . LEU A 1 100 ? -4.967 0.591 -4.764 1.00 91.69 100 LEU A N 1
ATOM 760 C CA . LEU A 1 100 ? -4.282 1.202 -3.613 1.00 91.69 100 LEU A CA 1
ATOM 761 C C . LEU A 1 100 ? -4.020 2.694 -3.819 1.00 91.69 100 LEU A C 1
ATOM 763 O O . LEU A 1 100 ? -4.233 3.496 -2.914 1.00 91.69 100 LEU A O 1
ATOM 767 N N . LEU A 1 101 ? -3.557 3.062 -5.013 1.00 92.94 101 LEU A N 1
ATOM 768 C CA . LEU A 1 101 ? -3.068 4.404 -5.333 1.00 92.94 101 LEU A CA 1
ATOM 769 C C . LEU A 1 101 ? -4.166 5.363 -5.826 1.00 92.94 101 LEU A C 1
ATOM 771 O O . LEU A 1 101 ? -3.869 6.505 -6.194 1.00 92.94 101 LEU A O 1
ATOM 775 N N . SER A 1 102 ? -5.428 4.927 -5.894 1.00 90.38 102 SER A N 1
ATOM 776 C CA . SER A 1 102 ? -6.487 5.739 -6.511 1.00 90.38 102 SER A CA 1
ATOM 777 C C . SER A 1 102 ? -7.866 5.668 -5.882 1.00 90.38 102 SER A C 1
ATOM 779 O O . SER A 1 102 ? -8.620 6.634 -6.015 1.00 90.38 102 SER A O 1
ATOM 781 N N . GLU A 1 103 ? -8.214 4.574 -5.209 1.00 90.50 103 GLU A N 1
ATOM 782 C CA . GLU A 1 103 ? -9.560 4.391 -4.683 1.00 90.50 103 GLU A CA 1
ATOM 783 C C . GLU A 1 103 ? -9.718 5.057 -3.315 1.00 90.50 103 GLU A C 1
ATOM 785 O O . GLU A 1 103 ? -8.917 4.871 -2.400 1.00 90.50 103 GLU A O 1
ATOM 790 N N . LEU A 1 104 ? -10.816 5.799 -3.150 1.00 91.75 104 LEU A N 1
ATOM 791 C CA . LEU A 1 104 ? -11.096 6.578 -1.938 1.00 91.75 104 LEU A CA 1
ATOM 792 C C . LEU A 1 104 ? -11.138 5.727 -0.667 1.00 91.75 104 LEU A C 1
ATOM 794 O O . LEU A 1 104 ? -10.647 6.148 0.376 1.00 91.75 104 LEU A O 1
ATOM 798 N N . LYS A 1 105 ? -11.691 4.512 -0.754 1.00 90.25 105 LYS A N 1
ATOM 799 C CA . LYS A 1 105 ? -11.774 3.585 0.387 1.00 90.25 105 LYS A CA 1
ATOM 800 C C . LYS A 1 105 ? -10.401 3.127 0.897 1.00 90.25 105 LYS A C 1
ATOM 802 O O . LYS A 1 105 ? -10.316 2.675 2.034 1.00 90.25 105 LYS A O 1
ATOM 807 N N . TYR A 1 106 ? -9.346 3.256 0.090 1.00 91.62 106 TYR A N 1
ATOM 808 C CA . TYR A 1 106 ? -7.971 2.907 0.460 1.00 91.62 106 TYR A CA 1
ATOM 809 C C . TYR A 1 106 ? -7.107 4.132 0.761 1.00 91.62 106 TYR A C 1
ATOM 811 O O . TYR A 1 106 ? -5.986 3.979 1.235 1.00 91.62 106 TYR A O 1
ATOM 819 N N . ALA A 1 107 ? -7.643 5.343 0.574 1.00 92.62 107 ALA A N 1
ATOM 820 C CA . ALA A 1 107 ? -6.933 6.595 0.807 1.00 92.62 107 ALA A CA 1
ATOM 821 C C . ALA A 1 107 ? -6.242 6.690 2.181 1.00 92.62 107 ALA A C 1
ATOM 823 O O . ALA A 1 107 ? -5.115 7.175 2.206 1.00 92.62 107 ALA A O 1
ATOM 824 N N . PRO A 1 108 ? -6.822 6.206 3.306 1.00 94.62 108 PRO A N 1
ATOM 825 C CA . PRO A 1 108 ? -6.142 6.273 4.599 1.00 94.62 108 PRO A CA 1
ATOM 826 C C . PRO A 1 108 ? -4.798 5.540 4.650 1.00 94.62 108 PRO A C 1
ATOM 828 O O . PRO A 1 108 ? -3.947 5.921 5.434 1.00 94.62 108 PRO A O 1
ATOM 831 N N . ILE A 1 109 ? -4.612 4.494 3.845 1.00 94.19 109 ILE A N 1
ATOM 832 C CA . ILE A 1 109 ? -3.390 3.672 3.820 1.00 94.19 109 ILE A CA 1
ATOM 833 C C . ILE A 1 109 ? -2.651 3.784 2.486 1.00 94.19 109 ILE A C 1
ATOM 835 O O . ILE A 1 109 ? -1.782 2.970 2.185 1.00 94.19 109 ILE A O 1
ATOM 839 N N . SER A 1 110 ? -3.019 4.756 1.653 1.00 94.69 110 SER A N 1
ATOM 840 C CA . SER A 1 110 ? -2.357 4.964 0.375 1.00 94.69 110 SER A CA 1
ATOM 841 C C . SER A 1 110 ? -1.084 5.791 0.578 1.00 94.69 110 SER A C 1
ATOM 843 O O . SER A 1 110 ? -1.155 6.857 1.190 1.00 94.69 110 SER A O 1
ATOM 845 N N . PRO A 1 111 ? 0.073 5.366 0.037 1.00 95.06 111 PRO A N 1
ATOM 846 C CA . PRO A 1 111 ? 1.321 6.132 0.136 1.00 95.06 111 PRO A CA 1
ATOM 847 C C . PRO A 1 111 ? 1.292 7.446 -0.658 1.00 95.06 111 PRO A C 1
ATOM 849 O O . PRO A 1 111 ? 2.150 8.310 -0.482 1.00 95.06 111 PRO A O 1
ATOM 852 N N . ILE A 1 112 ? 0.298 7.614 -1.531 1.00 95.44 112 ILE A N 1
ATOM 853 C CA . ILE A 1 112 ? 0.056 8.829 -2.298 1.00 95.44 112 ILE A CA 1
ATOM 854 C C . ILE A 1 112 ? -1.429 9.166 -2.259 1.00 95.44 112 ILE A C 1
ATOM 856 O O . ILE A 1 112 ? -2.282 8.284 -2.310 1.00 95.44 112 ILE A O 1
ATOM 860 N N . GLY A 1 113 ? -1.759 10.452 -2.220 1.00 92.31 113 GLY A N 1
ATOM 861 C CA . GLY A 1 113 ? -3.146 10.867 -2.236 1.00 92.31 113 GLY A CA 1
ATOM 862 C C . GLY A 1 113 ? -3.838 10.382 -3.517 1.00 92.31 113 GLY A C 1
ATOM 863 O O . GLY A 1 113 ? -3.244 10.422 -4.611 1.00 92.31 113 GLY A O 1
ATOM 864 N N . PRO A 1 114 ? -5.076 9.880 -3.372 1.00 87.38 114 PRO A N 1
ATOM 865 C CA . PRO A 1 114 ? -5.762 9.138 -4.414 1.00 87.38 114 PRO A CA 1
ATOM 866 C C . PRO A 1 114 ? -6.000 10.019 -5.635 1.00 87.38 114 PRO A C 1
ATOM 868 O O . PRO A 1 114 ? -6.368 11.187 -5.518 1.00 87.38 114 PRO A O 1
ATOM 871 N N . TYR A 1 115 ? -5.878 9.434 -6.826 1.00 85.88 115 TYR A N 1
ATOM 872 C CA . TYR A 1 115 ? -6.211 10.127 -8.074 1.00 85.88 115 TYR A CA 1
ATOM 873 C C . TYR A 1 115 ? -7.658 10.658 -8.084 1.00 85.88 115 TYR A C 1
ATOM 875 O O . TYR A 1 115 ? -7.930 11.694 -8.688 1.00 85.88 115 TYR A O 1
ATOM 883 N N . ALA A 1 116 ? -8.574 9.972 -7.388 1.00 84.81 116 ALA A N 1
ATOM 884 C CA . ALA A 1 116 ? -9.977 10.356 -7.267 1.00 84.81 116 ALA A CA 1
ATOM 885 C C . ALA A 1 116 ? -10.226 11.632 -6.432 1.00 84.81 116 ALA A C 1
ATOM 887 O O . ALA A 1 116 ? -11.337 12.154 -6.483 1.00 84.81 116 ALA A O 1
ATOM 888 N N . GLN A 1 117 ? -9.238 12.150 -5.686 1.00 85.50 117 GLN A N 1
ATOM 889 C CA . GLN A 1 117 ? -9.355 13.431 -4.972 1.00 85.50 117 GLN A CA 1
ATOM 890 C C . GLN A 1 117 ? -8.341 14.444 -5.515 1.00 85.50 117 GLN A C 1
ATOM 892 O O . GLN A 1 117 ? -7.154 14.333 -5.202 1.00 85.50 117 GLN A O 1
ATOM 897 N N . PRO A 1 118 ? -8.780 15.450 -6.294 1.00 85.69 118 PRO A N 1
ATOM 898 C CA . PRO A 1 118 ? -7.887 16.432 -6.907 1.00 85.69 118 PRO A CA 1
ATOM 899 C C . PRO A 1 118 ? -6.959 17.128 -5.905 1.00 85.69 118 PRO A C 1
ATOM 901 O O . PRO A 1 118 ? -5.759 17.204 -6.154 1.00 85.69 118 PRO A O 1
ATOM 904 N N . ASP A 1 119 ? -7.487 17.534 -4.749 1.00 86.75 119 ASP A N 1
ATOM 905 C CA . ASP A 1 119 ? -6.748 18.303 -3.734 1.00 86.75 119 ASP A CA 1
ATOM 906 C C . ASP A 1 119 ? -5.636 17.503 -3.046 1.00 86.75 119 ASP A C 1
ATOM 908 O O . ASP A 1 119 ? -4.694 18.066 -2.492 1.00 86.75 119 ASP A O 1
ATOM 912 N N . PHE A 1 120 ? -5.724 16.173 -3.089 1.00 84.19 120 PHE A N 1
ATOM 913 C CA . PHE A 1 120 ? -4.721 15.280 -2.513 1.00 84.19 120 PHE A CA 1
ATOM 914 C C . PHE A 1 120 ? -3.886 14.581 -3.577 1.00 84.19 120 PHE A C 1
ATOM 916 O O . PHE A 1 120 ? -2.922 13.891 -3.246 1.00 84.19 120 PHE A O 1
ATOM 923 N N . ARG A 1 121 ? -4.203 14.756 -4.860 1.00 81.62 121 ARG A N 1
ATOM 924 C CA . ARG A 1 121 ? -3.480 14.129 -5.958 1.00 81.62 121 ARG A CA 1
ATOM 925 C C . ARG A 1 121 ? -2.026 14.588 -5.902 1.00 81.62 121 ARG A C 1
ATOM 927 O O . ARG A 1 121 ? -1.738 15.748 -6.159 1.00 81.62 121 ARG A O 1
ATOM 934 N N . ASN A 1 122 ? -1.123 13.655 -5.585 1.00 86.44 122 ASN A N 1
ATOM 935 C CA . ASN A 1 122 ? 0.333 13.826 -5.371 1.00 86.44 122 ASN A CA 1
ATOM 936 C C . ASN A 1 122 ? 0.790 14.055 -3.931 1.00 86.44 122 ASN A C 1
ATOM 938 O O . ASN A 1 122 ? 1.996 14.080 -3.703 1.00 86.44 122 ASN A O 1
ATOM 942 N N . ARG A 1 123 ? -0.112 14.195 -2.959 1.00 93.38 123 ARG A N 1
ATOM 943 C CA . ARG A 1 123 ? 0.300 14.287 -1.559 1.00 93.38 123 ARG A CA 1
ATOM 944 C C . ARG A 1 123 ? 0.932 12.964 -1.132 1.00 93.38 123 ARG A C 1
ATOM 946 O O . ARG A 1 123 ? 0.251 11.950 -1.150 1.00 93.38 123 ARG A O 1
ATOM 953 N N . ILE A 1 124 ? 2.201 12.971 -0.749 1.00 95.25 124 ILE A N 1
ATOM 954 C CA . ILE A 1 124 ? 2.901 11.771 -0.281 1.00 95.25 124 ILE A CA 1
ATOM 955 C C . ILE A 1 124 ? 2.681 11.597 1.226 1.00 95.25 124 ILE A C 1
ATOM 957 O O . ILE A 1 124 ? 2.767 12.567 1.982 1.00 95.25 124 ILE A O 1
ATOM 961 N N . SER A 1 125 ? 2.379 10.370 1.646 1.00 95.12 125 SER A N 1
ATOM 962 C CA . SER A 1 125 ? 2.238 9.965 3.049 1.00 95.12 125 SER A CA 1
ATOM 963 C C . SER A 1 125 ? 3.462 9.141 3.439 1.00 95.12 125 SER A C 1
ATOM 965 O O . SER A 1 125 ? 3.612 7.997 3.015 1.00 95.12 125 SER A O 1
ATOM 967 N N . GLN A 1 126 ? 4.365 9.758 4.205 1.00 94.69 126 GLN A N 1
ATOM 968 C CA . GLN A 1 126 ? 5.621 9.126 4.630 1.00 94.69 126 GLN A CA 1
ATOM 969 C C . GLN A 1 126 ? 5.369 7.956 5.583 1.00 94.69 126 GLN A C 1
ATOM 971 O O . GLN A 1 126 ? 5.967 6.901 5.433 1.00 94.69 126 GLN A O 1
ATOM 976 N N . ASP A 1 127 ? 4.401 8.105 6.481 1.00 94.88 127 ASP A N 1
ATOM 977 C CA . ASP A 1 127 ? 3.949 7.061 7.395 1.00 94.88 127 ASP A CA 1
ATOM 978 C C . ASP A 1 127 ? 3.367 5.842 6.659 1.00 94.88 127 ASP A C 1
ATOM 980 O O . ASP A 1 127 ? 3.657 4.703 7.020 1.00 94.88 127 ASP A O 1
ATOM 984 N N . ALA A 1 128 ? 2.588 6.041 5.589 1.00 95.62 128 ALA A N 1
ATOM 985 C CA . ALA A 1 128 ? 2.091 4.925 4.783 1.00 95.62 128 ALA A CA 1
ATOM 986 C C . ALA A 1 128 ? 3.195 4.270 3.937 1.00 95.62 128 ALA A C 1
ATOM 988 O O . ALA A 1 128 ? 3.200 3.045 3.804 1.00 95.62 128 ALA A O 1
ATOM 989 N N . LEU A 1 129 ? 4.132 5.049 3.380 1.00 95.50 129 LEU A N 1
ATOM 990 C CA . LEU A 1 129 ? 5.316 4.506 2.697 1.00 95.50 129 LEU A CA 1
ATOM 991 C C . LEU A 1 129 ? 6.117 3.603 3.639 1.00 95.50 129 LEU A C 1
ATOM 993 O O . LEU A 1 129 ? 6.360 2.437 3.312 1.00 95.50 129 LEU A O 1
ATOM 997 N N . HIS A 1 130 ? 6.445 4.120 4.824 1.00 95.81 130 HIS A N 1
ATOM 998 C CA . HIS A 1 130 ? 7.185 3.390 5.839 1.00 95.81 130 HIS A CA 1
ATOM 999 C C . HIS A 1 130 ? 6.441 2.122 6.261 1.00 95.81 130 HIS A C 1
ATOM 1001 O O . HIS A 1 130 ? 7.017 1.036 6.213 1.00 95.81 130 HIS A O 1
ATOM 1007 N N . PHE A 1 131 ? 5.142 2.222 6.558 1.00 95.75 131 PHE A N 1
ATOM 1008 C CA . PHE A 1 131 ? 4.307 1.077 6.923 1.00 95.75 131 PHE A CA 1
ATOM 1009 C C . PHE A 1 131 ? 4.352 -0.049 5.879 1.00 95.75 131 PHE A C 1
ATOM 1011 O O . PHE A 1 131 ? 4.582 -1.208 6.230 1.00 95.75 131 PHE A O 1
ATOM 1018 N N . TRP A 1 132 ? 4.156 0.263 4.592 1.00 93.81 132 TRP A N 1
ATOM 1019 C CA . TRP A 1 132 ? 4.173 -0.760 3.539 1.00 93.81 132 TRP A CA 1
ATOM 1020 C C . TRP A 1 132 ? 5.562 -1.362 3.339 1.00 93.81 132 TRP A C 1
ATOM 1022 O O . TRP A 1 132 ? 5.684 -2.577 3.163 1.00 93.81 132 TRP A O 1
ATOM 1032 N N . ARG A 1 133 ? 6.613 -0.538 3.385 1.00 93.25 133 ARG A N 1
ATOM 1033 C CA . ARG A 1 133 ? 8.003 -1.001 3.295 1.00 93.25 133 ARG A CA 1
ATOM 1034 C C . ARG A 1 133 ? 8.363 -1.924 4.461 1.00 93.25 133 ARG A C 1
ATOM 1036 O O . ARG A 1 133 ? 9.024 -2.945 4.252 1.00 93.25 133 ARG A O 1
ATOM 1043 N N . GLU A 1 134 ? 7.923 -1.576 5.664 1.00 93.69 134 GLU A N 1
ATOM 1044 C CA . GLU A 1 134 ? 8.182 -2.344 6.876 1.00 93.69 134 GLU A CA 1
ATOM 1045 C C . GLU A 1 134 ? 7.418 -3.667 6.868 1.00 93.69 134 GLU A C 1
ATOM 1047 O O . GLU A 1 134 ? 8.026 -4.713 7.083 1.00 93.69 134 GLU A O 1
ATOM 1052 N N . LEU A 1 135 ? 6.134 -3.663 6.488 1.00 91.94 135 LEU A N 1
ATOM 1053 C CA . LEU A 1 135 ? 5.349 -4.887 6.279 1.00 91.94 135 LEU A CA 1
ATOM 1054 C C . LEU A 1 135 ? 6.037 -5.832 5.284 1.00 91.94 135 LEU A C 1
ATOM 1056 O O . LEU A 1 135 ? 6.170 -7.027 5.532 1.00 91.94 135 LEU A O 1
ATOM 1060 N N . LEU A 1 136 ? 6.531 -5.286 4.170 1.00 90.69 136 LEU A N 1
ATOM 1061 C CA . LEU A 1 136 ? 7.293 -6.031 3.170 1.00 90.69 136 LEU A CA 1
ATOM 1062 C C . LEU A 1 136 ? 8.661 -6.491 3.667 1.00 90.69 136 LEU A C 1
ATOM 1064 O O . LEU A 1 136 ? 9.358 -7.154 2.909 1.00 90.69 136 LEU A O 1
ATOM 1068 N N . SER A 1 137 ? 9.100 -6.115 4.863 1.00 90.06 137 SER A N 1
ATOM 1069 C CA . SER A 1 137 ? 10.368 -6.545 5.458 1.00 90.06 137 SER A CA 1
ATOM 1070 C C . SER A 1 137 ? 10.197 -7.641 6.503 1.00 90.06 137 SER A C 1
ATOM 1072 O O . SER A 1 137 ? 11.182 -8.303 6.812 1.00 90.06 137 SER A O 1
ATOM 1074 N N . LYS A 1 138 ? 8.967 -7.894 6.961 1.00 90.12 138 LYS A N 1
ATOM 1075 C CA . LYS A 1 138 ? 8.645 -8.909 7.968 1.00 90.12 138 LYS A CA 1
ATOM 1076 C C . LYS A 1 138 ? 8.753 -10.340 7.472 1.00 90.12 138 LYS A C 1
ATOM 1078 O 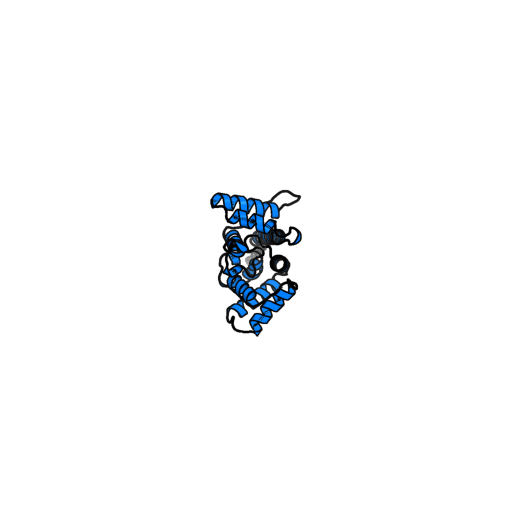O . LYS A 1 138 ? 8.638 -10.609 6.268 1.00 90.12 138 LYS A O 1
ATOM 1083 N N . GLU A 1 139 ? 8.967 -11.246 8.416 1.00 86.75 139 GLU A N 1
ATOM 1084 C CA . GLU A 1 139 ? 8.942 -12.679 8.150 1.00 86.75 139 GLU A CA 1
ATOM 1085 C C . GLU A 1 139 ? 7.516 -13.140 7.807 1.00 86.75 139 GLU A C 1
ATOM 1087 O O . GLU A 1 139 ? 6.547 -12.539 8.284 1.00 86.75 139 GLU A O 1
ATOM 1092 N N . PRO A 1 140 ? 7.344 -14.207 7.002 1.00 82.88 140 PRO A N 1
ATOM 1093 C CA . PRO A 1 140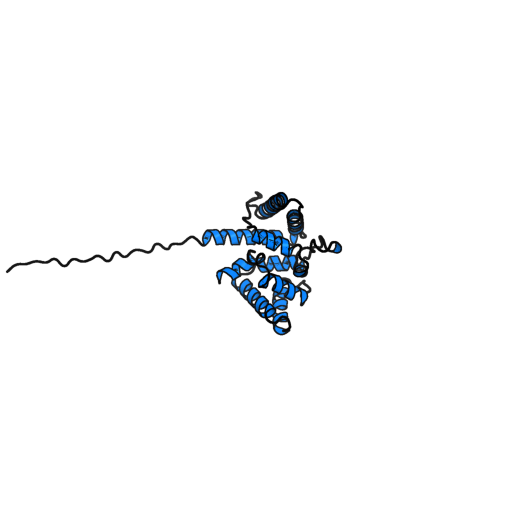 ? 6.022 -14.663 6.568 1.00 82.88 140 PRO A CA 1
ATOM 1094 C C . PRO A 1 140 ? 5.019 -14.858 7.716 1.00 82.88 140 PRO A C 1
ATOM 1096 O O . PRO A 1 140 ? 3.884 -14.400 7.612 1.00 82.88 140 PRO A O 1
ATOM 1099 N N . GLY A 1 141 ? 5.455 -15.440 8.841 1.00 83.94 141 GLY A N 1
ATOM 1100 C CA . GLY A 1 141 ? 4.593 -15.671 10.007 1.00 83.94 141 GLY A CA 1
ATOM 1101 C C . GLY A 1 141 ? 4.129 -14.390 10.714 1.00 83.94 141 GLY A C 1
ATOM 1102 O O . GLY A 1 141 ? 3.019 -14.341 11.235 1.00 83.94 141 GLY A O 1
ATOM 1103 N N . GLU A 1 142 ? 4.931 -13.321 10.699 1.00 88.81 142 GLU A N 1
ATOM 1104 C CA . GLU A 1 142 ? 4.507 -12.019 11.238 1.00 88.81 142 GLU A CA 1
ATOM 1105 C C . GLU A 1 142 ? 3.453 -11.361 10.338 1.00 88.81 142 GLU A C 1
ATOM 1107 O O . GLU A 1 142 ? 2.489 -10.763 10.823 1.00 88.81 142 GLU A O 1
ATOM 1112 N N . VAL A 1 143 ? 3.623 -11.482 9.017 1.00 87.44 143 VAL A N 1
ATOM 1113 C CA . VAL A 1 143 ? 2.662 -10.969 8.030 1.00 87.44 143 VAL A CA 1
ATOM 1114 C C . VAL A 1 143 ? 1.337 -11.731 8.122 1.00 87.44 143 VAL A C 1
ATOM 1116 O O . VAL A 1 143 ? 0.269 -11.118 8.054 1.00 87.44 143 VAL A O 1
ATOM 1119 N N . GLU A 1 144 ? 1.397 -13.047 8.321 1.00 85.06 144 GLU A N 1
ATOM 1120 C CA . GLU A 1 144 ? 0.231 -13.897 8.554 1.00 85.06 144 GLU A CA 1
ATOM 1121 C C . GLU A 1 144 ? -0.517 -13.513 9.837 1.00 85.06 144 GLU A C 1
ATOM 1123 O O . GLU A 1 144 ? -1.721 -13.250 9.776 1.00 85.06 144 GLU A O 1
ATOM 1128 N N . ASP A 1 145 ? 0.175 -13.408 10.979 1.00 89.25 145 ASP A N 1
ATOM 1129 C CA . ASP A 1 145 ? -0.445 -13.001 12.250 1.00 89.25 145 ASP A CA 1
ATOM 1130 C C . ASP A 1 145 ? -1.155 -11.649 12.103 1.00 89.25 145 ASP A C 1
ATOM 1132 O O . ASP A 1 145 ? -2.301 -11.468 12.532 1.00 89.25 145 ASP A O 1
ATOM 1136 N N . PHE A 1 146 ? -0.525 -10.699 11.411 1.00 92.25 146 PHE A N 1
ATOM 1137 C CA . PHE A 1 146 ? -1.152 -9.413 11.146 1.00 92.25 146 PHE A CA 1
ATOM 1138 C C . PHE A 1 146 ? -2.385 -9.528 10.238 1.00 92.25 146 PHE A C 1
ATOM 1140 O O . PHE A 1 146 ? -3.410 -8.889 10.502 1.00 92.25 146 PHE A O 1
ATOM 1147 N N . HIS A 1 147 ? -2.343 -10.370 9.204 1.00 88.62 147 HIS A N 1
ATOM 1148 C CA . HIS A 1 147 ? -3.504 -10.634 8.357 1.00 88.62 147 HIS A CA 1
ATOM 1149 C C . HIS A 1 147 ? -4.674 -11.244 9.142 1.00 88.62 147 HIS A C 1
ATOM 1151 O O . HIS A 1 147 ? -5.822 -10.821 8.956 1.00 88.62 147 HIS A O 1
ATOM 1157 N N . LEU A 1 148 ? -4.400 -12.189 10.045 1.00 88.56 148 LEU A N 1
ATOM 1158 C CA . LEU A 1 148 ? -5.406 -12.800 10.914 1.00 88.56 148 LEU A CA 1
ATOM 1159 C C . LEU A 1 148 ? -6.037 -11.765 11.849 1.00 88.56 148 LEU A C 1
ATOM 1161 O O . LEU A 1 148 ? -7.262 -11.713 11.957 1.00 88.56 148 LEU A O 1
ATOM 1165 N N . ARG A 1 149 ? -5.242 -10.870 12.448 1.00 92.62 149 ARG A N 1
ATOM 1166 C CA . ARG A 1 149 ? -5.757 -9.758 13.273 1.00 92.62 149 ARG A CA 1
ATOM 1167 C C . ARG A 1 149 ? -6.675 -8.828 12.489 1.00 92.62 149 ARG A C 1
ATOM 1169 O O . ARG A 1 149 ? -7.720 -8.423 12.995 1.00 92.62 149 ARG A O 1
ATOM 1176 N N . ILE A 1 150 ? -6.303 -8.489 11.254 1.00 93.50 150 ILE A N 1
ATOM 1177 C CA . ILE A 1 150 ? -7.140 -7.649 10.389 1.00 93.50 150 ILE A CA 1
ATOM 1178 C C . ILE A 1 150 ? -8.435 -8.379 10.018 1.00 93.50 150 ILE A C 1
ATOM 1180 O O . ILE A 1 150 ? -9.491 -7.752 9.983 1.00 93.50 150 ILE A O 1
ATOM 1184 N N . SER A 1 151 ? -8.376 -9.685 9.759 1.00 91.00 151 SER A N 1
ATOM 1185 C CA . SER A 1 151 ? -9.554 -10.498 9.431 1.00 91.00 151 SER A CA 1
ATOM 1186 C C . SER A 1 151 ? -10.500 -10.650 10.625 1.00 91.00 151 SER A C 1
ATOM 1188 O O . SER A 1 151 ? -11.709 -10.486 10.469 1.00 91.00 151 SER A O 1
ATOM 1190 N N . ASP A 1 152 ? -9.960 -10.866 11.826 1.00 93.00 152 ASP A N 1
ATOM 1191 C CA . ASP A 1 152 ? -10.722 -10.882 13.080 1.00 93.00 152 ASP A CA 1
ATOM 1192 C C . ASP A 1 152 ? -11.407 -9.528 13.325 1.00 93.00 152 ASP A C 1
ATOM 1194 O O . ASP A 1 152 ? -12.604 -9.465 13.623 1.00 93.00 152 ASP A O 1
ATOM 1198 N N . TYR A 1 153 ? -10.684 -8.422 13.110 1.00 95.81 153 TYR A N 1
ATOM 1199 C CA . TYR A 1 153 ? -11.263 -7.079 13.147 1.00 95.81 153 TYR A CA 1
ATOM 1200 C C . TYR A 1 153 ? -12.361 -6.886 12.094 1.00 95.81 153 TYR A C 1
ATOM 1202 O O . TYR A 1 153 ? -13.427 -6.365 12.405 1.00 95.81 153 TYR A O 1
ATOM 1210 N N . ALA A 1 154 ? -12.143 -7.335 10.858 1.00 93.44 154 ALA A N 1
ATOM 1211 C CA . ALA A 1 154 ? -13.115 -7.200 9.778 1.00 93.44 154 ALA A CA 1
ATOM 1212 C C . ALA A 1 154 ? -14.430 -7.952 10.054 1.00 93.44 154 ALA A C 1
ATOM 1214 O O . ALA A 1 154 ? -15.479 -7.527 9.566 1.00 93.44 154 ALA A O 1
ATOM 1215 N N . ALA A 1 155 ? -14.380 -9.039 10.831 1.00 93.88 155 ALA A N 1
ATOM 1216 C CA . ALA A 1 155 ? -15.555 -9.801 11.246 1.00 93.88 155 ALA A CA 1
ATOM 1217 C C . ALA A 1 155 ? -16.414 -9.074 12.301 1.00 93.88 155 ALA A C 1
ATOM 1219 O O . ALA A 1 155 ? -17.619 -9.302 12.353 1.00 93.88 155 ALA A O 1
ATOM 1220 N N . ASP A 1 156 ? -15.821 -8.190 13.113 1.00 94.12 156 ASP A N 1
ATOM 1221 C CA . ASP A 1 156 ? -16.541 -7.324 14.062 1.00 94.12 156 ASP A CA 1
ATOM 1222 C C . ASP A 1 156 ? -15.856 -5.944 14.186 1.00 94.12 156 ASP A C 1
ATOM 1224 O O . ASP A 1 156 ? -15.115 -5.685 15.144 1.00 94.12 156 ASP A O 1
ATOM 1228 N N . PRO A 1 157 ? -16.086 -5.028 13.221 1.00 90.44 157 PRO A N 1
ATOM 1229 C CA . PRO A 1 157 ? -15.398 -3.735 13.179 1.00 90.44 157 PRO A CA 1
ATOM 1230 C C . PRO A 1 157 ? -15.748 -2.784 14.334 1.00 90.44 157 PRO A C 1
ATOM 1232 O O . PRO A 1 157 ? -15.086 -1.752 14.502 1.00 90.44 157 PRO A O 1
ATOM 1235 N N . GLY A 1 158 ? -16.804 -3.101 15.094 1.00 91.94 158 GLY A N 1
ATOM 1236 C CA . GLY A 1 158 ? -17.242 -2.361 16.276 1.00 91.94 158 GLY A CA 1
ATOM 1237 C C . GLY A 1 158 ? -16.483 -2.739 17.549 1.00 91.94 158 GLY A C 1
ATOM 1238 O O . GLY A 1 158 ? -16.575 -2.019 18.542 1.00 91.94 158 GLY A O 1
ATOM 1239 N N . ASN A 1 159 ? -15.710 -3.828 17.531 1.00 96.81 159 ASN A N 1
ATOM 1240 C CA . ASN A 1 159 ? -14.988 -4.306 18.701 1.00 96.81 159 ASN A CA 1
ATOM 1241 C C . ASN A 1 159 ? -13.729 -3.456 18.989 1.00 96.81 159 ASN A C 1
ATOM 1243 O O . ASN A 1 159 ? -12.771 -3.485 18.203 1.00 96.81 159 ASN A O 1
ATOM 1247 N N . PRO A 1 160 ? -13.666 -2.736 20.128 1.00 96.69 160 PRO A N 1
ATOM 1248 C CA . PRO A 1 160 ? -12.549 -1.842 20.430 1.00 96.69 160 PRO A CA 1
ATOM 1249 C C . PRO A 1 160 ? -11.236 -2.593 20.681 1.00 96.69 160 PRO A C 1
ATOM 1251 O O . PRO A 1 160 ? -10.169 -2.091 20.331 1.00 96.69 160 PRO A O 1
ATOM 1254 N N . THR A 1 161 ? -11.288 -3.810 21.231 1.00 97.06 161 THR A N 1
ATOM 1255 C CA . THR A 1 161 ? -10.096 -4.634 21.475 1.00 97.06 161 THR A CA 1
ATOM 1256 C C . THR A 1 161 ? -9.474 -5.104 20.163 1.00 97.06 161 THR A C 1
ATOM 1258 O O . THR A 1 161 ? -8.256 -5.033 20.000 1.00 97.06 161 THR A O 1
ATOM 1261 N N . ARG A 1 162 ? -10.295 -5.542 19.200 1.00 97.38 162 ARG A N 1
ATOM 1262 C CA . ARG A 1 162 ? -9.811 -5.960 17.873 1.00 97.38 162 ARG A CA 1
ATOM 1263 C C . ARG A 1 162 ? -9.226 -4.791 17.092 1.00 97.38 162 ARG A C 1
ATOM 1265 O O . ARG A 1 162 ? -8.142 -4.916 16.528 1.00 97.38 162 ARG A O 1
ATOM 1272 N N . LEU A 1 163 ? -9.902 -3.640 17.126 1.00 97.81 163 LEU A N 1
ATOM 1273 C CA . LEU A 1 163 ? -9.389 -2.408 16.533 1.00 97.81 163 LEU A CA 1
ATOM 1274 C C . LEU A 1 163 ? -8.014 -2.056 17.109 1.00 97.81 163 LEU A C 1
ATOM 1276 O O . LEU A 1 163 ? -7.067 -1.825 16.358 1.00 97.81 163 LEU A O 1
ATOM 1280 N N . GLN A 1 164 ? -7.897 -2.038 18.436 1.00 97.81 164 GLN A N 1
ATOM 1281 C CA . GLN A 1 164 ? -6.663 -1.653 19.107 1.00 97.81 164 GLN A CA 1
ATOM 1282 C C . GLN A 1 164 ? -5.497 -2.583 18.742 1.00 97.81 164 GLN A C 1
ATOM 1284 O O . GLN A 1 164 ? -4.416 -2.081 18.453 1.00 97.81 164 GLN A O 1
ATOM 1289 N N . ARG A 1 165 ? -5.723 -3.899 18.637 1.00 96.94 165 ARG A N 1
ATOM 1290 C CA . ARG A 1 165 ? -4.693 -4.860 18.197 1.00 96.94 165 ARG A CA 1
ATOM 1291 C C . ARG A 1 165 ? -4.155 -4.570 16.796 1.00 96.94 165 ARG A C 1
ATOM 1293 O O . ARG A 1 165 ? -2.955 -4.687 16.578 1.00 96.94 165 ARG A O 1
ATOM 1300 N N . VAL A 1 166 ? -5.019 -4.189 15.850 1.00 97.19 166 VAL A N 1
ATOM 1301 C CA . VAL A 1 166 ? -4.587 -3.795 14.496 1.00 97.19 166 VAL A CA 1
ATOM 1302 C C . VAL A 1 166 ? -3.761 -2.510 14.559 1.00 97.19 166 VAL A C 1
ATOM 1304 O O . VAL A 1 166 ? -2.688 -2.433 13.964 1.00 97.19 166 VAL A O 1
ATOM 1307 N N . LEU A 1 167 ? -4.234 -1.506 15.305 1.00 97.69 167 LEU A N 1
ATOM 1308 C CA . LEU A 1 167 ? -3.548 -0.218 15.430 1.00 97.69 167 LEU A CA 1
ATOM 1309 C C . LEU A 1 167 ? -2.201 -0.328 16.152 1.00 97.69 167 LEU A C 1
ATOM 1311 O O . LEU A 1 167 ? -1.277 0.404 15.812 1.00 97.69 167 LEU A O 1
ATOM 1315 N N . GLU A 1 168 ? -2.072 -1.223 17.128 1.00 97.25 168 GLU A N 1
ATOM 1316 C CA . GLU A 1 168 ? -0.803 -1.529 17.796 1.00 97.25 168 GLU A CA 1
ATOM 1317 C C . GLU A 1 168 ? 0.233 -2.058 16.809 1.00 97.25 168 GLU A C 1
ATOM 1319 O O . GLU A 1 168 ? 1.345 -1.538 16.777 1.00 97.25 168 GLU A O 1
ATOM 1324 N N . THR A 1 169 ? -0.138 -3.007 15.945 1.00 96.06 169 THR A N 1
ATOM 1325 C CA . THR A 1 169 ? 0.770 -3.500 14.902 1.00 96.06 169 THR A CA 1
ATOM 1326 C C . THR A 1 169 ? 1.139 -2.399 13.905 1.00 96.06 169 THR A C 1
ATOM 1328 O O . THR A 1 169 ? 2.310 -2.256 13.567 1.00 96.06 169 THR A O 1
ATOM 1331 N N . MET A 1 170 ? 0.185 -1.555 13.487 1.00 96.81 170 MET A N 1
ATOM 1332 C CA . MET A 1 170 ? 0.497 -0.415 12.610 1.00 96.81 170 MET A CA 1
ATOM 1333 C C . MET A 1 170 ? 1.490 0.562 13.256 1.00 96.81 170 MET A C 1
ATOM 1335 O O . MET A 1 170 ? 2.445 0.977 12.606 1.00 96.81 170 MET A O 1
ATOM 1339 N N . ARG A 1 171 ? 1.305 0.894 14.542 1.00 97.38 171 ARG A N 1
ATOM 1340 C CA . ARG A 1 171 ? 2.236 1.745 15.309 1.00 97.38 171 ARG A CA 1
ATOM 1341 C C . ARG A 1 171 ? 3.597 1.083 15.504 1.00 97.38 171 ARG A C 1
ATOM 1343 O O . ARG A 1 171 ? 4.597 1.784 15.542 1.00 97.38 171 ARG A O 1
ATOM 1350 N N . ALA A 1 172 ? 3.646 -0.240 15.624 1.00 96.12 172 ALA A N 1
ATOM 1351 C CA . ALA A 1 172 ? 4.909 -0.964 15.708 1.00 96.12 172 ALA A CA 1
ATOM 1352 C C . ALA A 1 172 ? 5.692 -0.908 14.386 1.00 96.12 172 ALA A C 1
ATOM 1354 O O . ALA A 1 172 ? 6.916 -0.857 14.415 1.00 96.12 172 ALA A O 1
ATOM 1355 N N . TYR A 1 173 ? 5.002 -0.909 13.241 1.00 95.12 173 TYR A N 1
ATOM 1356 C CA . TYR A 1 173 ? 5.644 -0.852 11.922 1.00 95.12 173 TYR A CA 1
ATOM 1357 C C . TYR A 1 173 ? 5.988 0.575 11.476 1.00 95.12 173 TYR A C 1
ATOM 1359 O O . TYR A 1 173 ? 6.964 0.771 10.767 1.00 95.12 173 TYR A O 1
ATOM 1367 N N . ALA A 1 174 ? 5.198 1.568 11.882 1.00 95.81 174 ALA A N 1
ATOM 1368 C CA . ALA A 1 174 ? 5.408 2.973 11.540 1.00 95.81 174 ALA A CA 1
ATOM 1369 C C . ALA A 1 174 ? 4.949 3.864 12.713 1.00 95.81 174 ALA A C 1
ATOM 1371 O O . ALA A 1 174 ? 3.800 4.318 12.738 1.00 95.81 174 ALA A O 1
ATOM 1372 N N . PRO A 1 175 ? 5.789 4.073 13.742 1.00 95.12 175 PRO A N 1
ATOM 1373 C CA . PRO A 1 175 ? 5.399 4.748 14.987 1.00 95.12 175 PRO A CA 1
ATOM 1374 C C . PRO A 1 175 ? 5.019 6.224 14.816 1.00 95.12 175 PRO A C 1
ATOM 1376 O O . PRO A 1 175 ? 4.269 6.765 15.626 1.00 95.12 175 PRO A O 1
ATOM 1379 N N . GLU A 1 176 ? 5.503 6.873 13.762 1.00 92.25 176 GLU A N 1
ATOM 1380 C CA . GLU A 1 176 ? 5.190 8.257 13.405 1.00 92.25 176 GLU A CA 1
ATOM 1381 C C . GLU A 1 176 ? 3.770 8.444 12.846 1.00 92.25 176 GLU A C 1
ATOM 1383 O O . GLU A 1 176 ? 3.252 9.564 12.816 1.00 92.25 176 GLU A O 1
ATOM 1388 N N . GLY A 1 177 ? 3.125 7.361 12.404 1.00 90.88 177 GLY A N 1
ATOM 1389 C CA . GLY A 1 177 ? 1.800 7.417 11.805 1.00 90.88 177 GLY A CA 1
ATOM 1390 C C . GLY A 1 177 ? 0.696 7.668 12.829 1.00 90.88 177 GLY A C 1
ATOM 1391 O O . GLY A 1 177 ? 0.623 7.053 13.897 1.00 90.88 177 GLY A O 1
ATOM 1392 N N . THR A 1 178 ? -0.241 8.556 12.489 1.00 93.19 178 THR A N 1
ATOM 1393 C CA . THR A 1 178 ? -1.408 8.841 13.342 1.00 93.19 178 THR A CA 1
ATOM 1394 C C . THR A 1 178 ? -2.524 7.825 13.082 1.00 93.19 178 THR A C 1
ATOM 1396 O O . THR A 1 178 ? -3.604 8.144 12.572 1.00 93.19 178 THR A O 1
ATOM 1399 N N . TRP A 1 179 ? -2.241 6.561 13.404 1.00 96.69 179 TRP A N 1
ATOM 1400 C CA . TRP A 1 179 ? -3.118 5.433 13.107 1.00 96.69 179 TRP A CA 1
ATOM 1401 C C . TRP A 1 179 ? -4.394 5.453 13.950 1.00 96.69 179 TRP A C 1
ATOM 1403 O O . TRP A 1 179 ? -4.389 5.674 15.163 1.00 96.69 179 TRP A O 1
ATOM 1413 N N . GLY A 1 180 ? -5.507 5.155 13.288 1.00 96.69 180 GLY A N 1
ATOM 1414 C CA . GLY A 1 180 ? -6.850 5.206 13.859 1.00 96.69 180 GLY A CA 1
ATOM 1415 C C . GLY A 1 180 ? -7.844 4.412 13.022 1.00 96.69 180 GLY A C 1
ATOM 1416 O O . GLY A 1 180 ? -7.477 3.867 11.982 1.00 96.69 180 GLY A O 1
ATOM 1417 N N . GLN A 1 181 ? -9.109 4.384 13.442 1.00 97.12 181 GLN A N 1
ATOM 1418 C CA . GLN A 1 181 ? -10.133 3.483 12.895 1.00 97.12 181 GLN A CA 1
ATOM 1419 C C . GLN A 1 181 ? -10.262 3.512 11.366 1.00 97.12 181 GLN A C 1
ATOM 1421 O O . GLN A 1 181 ? -10.387 2.463 10.744 1.00 97.12 181 GLN A O 1
ATOM 1426 N N . ARG A 1 182 ? -10.149 4.686 10.730 1.00 96.31 182 ARG A N 1
ATOM 1427 C CA . ARG A 1 182 ? -10.184 4.796 9.259 1.00 96.31 182 ARG A CA 1
ATOM 1428 C C . ARG A 1 182 ? -9.100 3.967 8.552 1.00 96.31 182 ARG A C 1
ATOM 1430 O O . ARG A 1 182 ? -9.350 3.452 7.470 1.00 96.31 182 ARG A O 1
ATOM 1437 N N . HIS A 1 183 ? -7.926 3.822 9.163 1.00 96.75 183 HIS A N 1
ATOM 1438 C CA . HIS A 1 183 ? -6.797 3.070 8.613 1.00 96.75 183 HIS A CA 1
ATOM 1439 C C . HIS A 1 183 ? -7.031 1.568 8.771 1.00 96.75 183 HIS A C 1
ATOM 1441 O O . HIS A 1 183 ? -6.896 0.825 7.804 1.00 96.75 183 HIS A O 1
ATOM 1447 N N . ALA A 1 184 ? -7.496 1.140 9.950 1.00 96.31 184 ALA A N 1
ATOM 1448 C CA . ALA A 1 184 ? -7.902 -0.244 10.188 1.00 96.31 184 ALA A CA 1
ATOM 1449 C C . ALA A 1 184 ? -9.046 -0.670 9.249 1.00 96.31 184 ALA A C 1
ATOM 1451 O O . ALA A 1 184 ? -8.994 -1.747 8.662 1.00 96.31 184 ALA A O 1
ATOM 1452 N N . ASN A 1 185 ? -10.035 0.202 9.025 1.00 95.12 185 ASN A N 1
ATOM 1453 C CA . ASN A 1 185 ? -11.116 -0.027 8.062 1.00 95.12 185 ASN A CA 1
ATOM 1454 C C . ASN A 1 185 ? -10.596 -0.168 6.626 1.00 95.12 185 ASN A C 1
ATOM 1456 O O . ASN A 1 185 ? -11.051 -1.046 5.893 1.00 95.12 185 ASN A O 1
ATOM 1460 N N . ALA A 1 186 ? -9.647 0.678 6.219 1.00 94.00 186 ALA A N 1
ATOM 1461 C CA . ALA A 1 186 ? -9.040 0.592 4.896 1.00 94.00 186 ALA A CA 1
ATOM 1462 C C . ALA A 1 186 ? -8.232 -0.709 4.729 1.00 94.00 186 ALA A C 1
ATOM 1464 O O . ALA A 1 186 ? -8.381 -1.377 3.707 1.00 94.00 186 ALA A O 1
ATOM 1465 N N . LEU A 1 187 ? -7.462 -1.123 5.746 1.00 92.62 187 LEU A N 1
ATOM 1466 C CA . LEU A 1 187 ? -6.747 -2.407 5.753 1.00 92.62 187 LEU A CA 1
ATOM 1467 C C . LEU A 1 187 ? -7.708 -3.591 5.686 1.00 92.62 187 LEU A C 1
ATOM 1469 O O . LEU A 1 187 ? -7.504 -4.496 4.884 1.00 92.62 187 LEU A O 1
ATOM 1473 N N . ALA A 1 188 ? -8.783 -3.573 6.474 1.00 91.94 188 ALA A N 1
ATOM 1474 C CA . ALA A 1 188 ? -9.821 -4.598 6.432 1.00 91.94 188 ALA A CA 1
ATOM 1475 C C . ALA A 1 188 ? -10.472 -4.683 5.046 1.00 91.94 188 ALA A C 1
ATOM 1477 O O . ALA A 1 188 ? -10.679 -5.779 4.523 1.00 91.94 188 ALA A O 1
ATOM 1478 N N . ALA A 1 189 ? -10.756 -3.540 4.416 1.00 89.06 189 ALA A N 1
ATOM 1479 C CA . ALA A 1 189 ? -11.325 -3.487 3.074 1.00 89.06 189 ALA A CA 1
ATOM 1480 C C . ALA A 1 189 ? -10.362 -4.017 1.998 1.00 89.06 189 ALA A C 1
ATOM 1482 O O . ALA A 1 189 ? -10.810 -4.677 1.059 1.00 89.06 189 ALA A O 1
ATOM 1483 N N . VAL A 1 190 ? -9.060 -3.748 2.127 1.00 85.81 190 VAL A N 1
ATOM 1484 C CA . VAL A 1 190 ? -8.014 -4.328 1.273 1.00 85.81 190 VAL A CA 1
ATOM 1485 C C . VAL A 1 190 ? -7.937 -5.849 1.490 1.00 85.81 190 VAL A C 1
ATOM 1487 O O . VAL A 1 190 ? -8.088 -6.597 0.528 1.00 85.81 190 VAL A O 1
ATOM 1490 N N . ASN A 1 191 ? -7.852 -6.303 2.749 1.00 81.00 191 ASN A N 1
ATOM 1491 C CA . ASN A 1 191 ? -7.695 -7.711 3.159 1.00 81.00 191 ASN A CA 1
ATOM 1492 C C . ASN A 1 191 ? -8.855 -8.630 2.831 1.00 81.00 191 ASN A C 1
ATOM 1494 O O . ASN A 1 191 ? -8.629 -9.769 2.427 1.00 81.00 191 ASN A O 1
ATOM 1498 N N . THR A 1 192 ? -10.084 -8.160 2.987 1.00 78.50 192 THR A N 1
ATOM 1499 C CA . THR A 1 192 ? -11.243 -9.057 2.913 1.00 78.50 192 THR A CA 1
ATOM 1500 C C . THR A 1 192 ? -12.038 -8.913 1.624 1.00 78.50 192 THR A C 1
ATOM 1502 O O . THR A 1 192 ? -12.710 -9.863 1.226 1.00 78.50 192 THR A O 1
ATOM 1505 N N . ARG A 1 193 ? -11.963 -7.760 0.942 1.00 71.06 193 ARG A N 1
ATOM 1506 C CA . ARG A 1 193 ? -12.897 -7.419 -0.149 1.00 71.06 193 ARG A CA 1
ATOM 1507 C C . ARG A 1 193 ? -12.255 -7.213 -1.515 1.00 71.06 193 ARG A C 1
ATOM 1509 O O . ARG A 1 193 ? -12.999 -7.151 -2.487 1.00 71.06 193 ARG A O 1
ATOM 1516 N N . SER A 1 194 ? -10.929 -7.092 -1.623 1.00 69.75 194 SER A N 1
ATOM 1517 C CA . SER A 1 194 ? -10.273 -6.956 -2.929 1.00 69.75 194 SER A CA 1
ATOM 1518 C C . SER A 1 194 ? -9.586 -8.248 -3.353 1.00 69.75 194 SER A C 1
ATOM 1520 O O . SER A 1 194 ? -8.571 -8.665 -2.795 1.00 69.75 194 SER A O 1
ATOM 1522 N N . SER A 1 195 ? -10.137 -8.870 -4.394 1.00 69.75 195 SER A N 1
ATOM 1523 C CA . SER A 1 195 ? -9.543 -10.021 -5.077 1.00 69.75 195 SER A CA 1
ATOM 1524 C C . SER A 1 195 ? -8.215 -9.691 -5.757 1.00 69.75 195 SER A C 1
ATOM 1526 O O . SER A 1 195 ? -7.365 -10.563 -5.923 1.00 69.75 195 SER A O 1
ATOM 1528 N N . GLU A 1 196 ? -8.036 -8.438 -6.159 1.00 69.06 196 GLU A N 1
ATOM 1529 C CA . GLU A 1 196 ? -6.874 -7.931 -6.884 1.00 69.06 196 GLU A CA 1
ATOM 1530 C C . GLU A 1 196 ? -5.675 -7.781 -5.945 1.00 69.06 196 GLU A C 1
ATOM 1532 O O . GLU A 1 196 ? -4.552 -8.143 -6.298 1.00 69.06 196 GLU A O 1
ATOM 1537 N N . PHE A 1 197 ? -5.925 -7.313 -4.719 1.00 72.62 197 PHE A N 1
ATOM 1538 C CA . PHE A 1 197 ? -4.900 -7.141 -3.695 1.00 72.62 197 PHE A CA 1
ATOM 1539 C C . PHE A 1 197 ? -4.298 -8.459 -3.210 1.00 72.62 197 PHE A C 1
ATOM 1541 O O . PHE A 1 197 ? -3.103 -8.481 -2.924 1.00 72.62 197 PHE A O 1
ATOM 1548 N N . ARG A 1 198 ? -5.055 -9.569 -3.231 1.00 68.75 198 ARG A N 1
ATOM 1549 C CA . ARG A 1 198 ? -4.529 -10.918 -2.925 1.00 68.75 198 ARG A CA 1
ATOM 1550 C C . ARG A 1 198 ? -3.347 -11.322 -3.809 1.00 68.75 198 ARG A C 1
ATOM 1552 O O . ARG A 1 198 ? -2.589 -12.210 -3.452 1.00 68.75 198 ARG A O 1
ATOM 1559 N N . GLY A 1 199 ? -3.182 -10.677 -4.965 1.00 64.19 199 GLY A N 1
ATOM 1560 C CA . GLY A 1 199 ? -2.042 -10.900 -5.843 1.00 64.19 199 GLY A CA 1
ATOM 1561 C C . GLY A 1 199 ? -0.748 -10.200 -5.415 1.00 64.19 199 GLY A C 1
ATOM 1562 O O . GLY A 1 199 ? 0.272 -10.461 -6.045 1.00 64.19 199 GLY A O 1
ATOM 1563 N N . LEU A 1 200 ? -0.732 -9.302 -4.425 1.00 75.25 200 LEU A N 1
ATOM 1564 C CA . LEU A 1 200 ? 0.467 -8.537 -4.036 1.00 75.25 200 LEU A CA 1
ATOM 1565 C C . LEU A 1 200 ? 1.375 -9.315 -3.071 1.00 75.25 200 LEU A C 1
ATOM 1567 O O . LEU A 1 200 ? 0.902 -10.174 -2.334 1.00 75.25 200 LEU A O 1
ATOM 1571 N N . ALA A 1 201 ? 2.685 -9.017 -3.072 1.00 58.91 201 ALA A N 1
ATOM 1572 C CA . ALA A 1 201 ? 3.702 -9.821 -2.370 1.00 58.91 201 ALA A CA 1
ATOM 1573 C C . ALA A 1 201 ? 3.382 -10.093 -0.896 1.00 58.91 201 ALA A C 1
ATOM 1575 O O . ALA A 1 201 ? 3.619 -11.200 -0.434 1.00 58.91 201 ALA A O 1
ATOM 1576 N N . TRP A 1 202 ? 2.819 -9.128 -0.164 1.00 71.25 202 TRP A N 1
ATOM 1577 C CA . TRP A 1 202 ? 2.512 -9.341 1.251 1.00 71.25 202 TRP A CA 1
ATOM 1578 C C . TRP A 1 202 ? 1.349 -10.322 1.485 1.00 71.25 202 TRP A C 1
ATOM 1580 O O . TRP A 1 202 ? 1.310 -10.951 2.532 1.00 71.25 202 TRP A O 1
ATOM 1590 N N . TYR A 1 203 ? 0.432 -10.517 0.527 1.00 62.72 203 TYR A N 1
ATOM 1591 C CA . TYR A 1 203 ? -0.574 -11.590 0.619 1.00 62.72 203 TYR A CA 1
ATOM 1592 C C . TYR A 1 203 ? -0.032 -12.946 0.219 1.00 62.72 203 TYR A C 1
ATOM 1594 O O . TYR A 1 203 ? -0.538 -13.946 0.715 1.00 62.72 203 TYR A O 1
ATOM 1602 N N . HIS A 1 204 ? 0.976 -12.990 -0.655 1.00 61.41 204 HIS A N 1
ATOM 1603 C CA . HIS A 1 204 ? 1.561 -14.260 -1.081 1.00 61.41 204 HIS A CA 1
ATOM 1604 C C . HIS A 1 204 ? 2.137 -15.057 0.092 1.00 61.41 204 HIS A C 1
ATOM 1606 O O . HIS A 1 204 ? 2.065 -16.278 0.067 1.00 61.41 204 HIS A O 1
ATOM 1612 N N . PHE A 1 205 ? 2.606 -14.378 1.146 1.00 57.47 205 PHE A N 1
ATOM 1613 C CA . PHE A 1 205 ? 3.033 -15.015 2.400 1.00 57.47 205 PHE A CA 1
ATOM 1614 C C . PHE A 1 205 ? 1.890 -15.648 3.201 1.00 57.47 205 PHE A C 1
ATOM 1616 O O . PHE A 1 205 ? 2.130 -16.546 3.994 1.00 57.47 205 PHE A O 1
ATOM 1623 N N . VAL A 1 206 ? 0.656 -15.187 2.996 1.00 52.34 206 VAL A N 1
ATOM 1624 C CA . VAL A 1 206 ? -0.546 -15.682 3.685 1.00 52.34 206 VAL A CA 1
ATOM 1625 C C . VAL A 1 206 ? -1.250 -16.762 2.858 1.00 52.34 206 VAL A C 1
ATOM 1627 O O . VAL A 1 206 ? -1.892 -17.653 3.404 1.00 52.34 206 VAL A O 1
ATOM 1630 N N . SER A 1 207 ? -1.155 -16.697 1.527 1.00 49.00 207 SER A N 1
ATOM 1631 C CA . SER A 1 207 ? -1.793 -17.661 0.625 1.00 49.00 207 SER A CA 1
ATOM 1632 C C . SER A 1 207 ? -1.031 -18.976 0.451 1.00 49.00 207 SER A C 1
ATOM 1634 O O . SER A 1 207 ? -1.620 -19.906 -0.075 1.00 49.00 207 SER A O 1
ATOM 1636 N N . ASP A 1 208 ? 0.215 -19.105 0.922 1.00 41.66 208 ASP A N 1
ATOM 1637 C CA . ASP A 1 208 ? 0.914 -20.409 0.991 1.00 41.66 208 ASP A CA 1
ATOM 1638 C C . ASP A 1 208 ? 0.280 -21.386 2.014 1.00 41.66 208 ASP A C 1
ATOM 1640 O O . ASP A 1 208 ? 0.736 -22.516 2.182 1.00 41.66 208 ASP A O 1
ATOM 1644 N N . ILE A 1 209 ? -0.783 -20.951 2.694 1.00 32.34 209 ILE A N 1
ATOM 1645 C CA . ILE A 1 209 ? -1.477 -21.636 3.792 1.00 32.34 209 ILE A CA 1
ATOM 1646 C C . ILE A 1 209 ? -2.873 -22.120 3.345 1.00 32.34 209 ILE A C 1
ATOM 1648 O O . ILE A 1 209 ? -3.567 -22.799 4.103 1.00 32.34 209 ILE A O 1
ATOM 1652 N N . TRP A 1 210 ? -3.281 -21.801 2.107 1.00 28.22 210 TRP A N 1
ATOM 1653 C CA . TRP A 1 210 ? -4.585 -22.150 1.529 1.00 28.22 210 TRP A CA 1
ATOM 1654 C C . TRP A 1 210 ? -4.461 -22.929 0.220 1.00 28.22 210 TRP A C 1
ATOM 1656 O O . TRP A 1 210 ? -3.908 -22.373 -0.755 1.00 28.22 210 TRP A O 1
#